Protein AF-A0A2P2BUT3-F1 (afdb_monomer_lite)

Radius of gyration: 27.41 Å; chains: 1; bounding box: 87×48×72 Å

pLDDT: mean 80.02, std 18.08, range [27.38, 95.31]

Sequence (263 aa):
MNSKENNSSKNLEDSIEKLSKNLYLESPDLWIEFSGKVNDNIFDEMVLFFAIKYNYKSIVEHAISNNLIDLNAPSRNNDYPNIKEHLIFIAKQNKSLDILNYLEASSSCNNIDKDTIVKKIDDSTSNSNANKGNKYFPRYLCDHCNHNIFESGYRVSESIEYKYSLENDKPIEVSRKLSNLVVCCNCNKDLKDISIESLNELCSIQNCTNCGSNLTVVGITDKSKMSFDNNLGKFSNISKSYHCSKCDSKISEKQREFFNIVR

Secondary structure (DSSP, 8-state):
--HHHHHHHHHHHHHHHHHHHHHHHH-HHHHHHHHHHHHTT---HHHHHHHHHTT-HHHHHHHHHTT-S-TTSPPSSTTSSSHHHHHHHHHHHHT-HHHHHHHHHTT--S---S--------------------------B-TTT--BHHHH-EEEEEEEEEEEETTTTEEEEEEEEEEEEEEETTT--EETT--HHHHHHHHHTTB-TTT--BHHHH-EEEEEEEEEETTTTEEEEEEEEEEETTT-PBPPHHHHHHTT---

Structure (mmCIF, N/CA/C/O backbone):
data_AF-A0A2P2BUT3-F1
#
_entry.id   AF-A0A2P2BUT3-F1
#
loop_
_atom_site.group_PDB
_atom_site.id
_atom_site.type_symbol
_atom_site.label_atom_id
_atom_site.label_alt_id
_atom_site.label_comp_id
_atom_site.label_asym_id
_atom_site.label_entity_id
_atom_site.label_seq_id
_atom_site.pdbx_PDB_ins_code
_atom_site.Cartn_x
_atom_site.Cartn_y
_atom_site.Cartn_z
_atom_site.occupancy
_atom_site.B_iso_or_equiv
_atom_site.auth_seq_id
_atom_site.auth_comp_id
_atom_site.auth_asym_id
_atom_site.auth_atom_id
_atom_site.pdbx_PDB_model_num
ATOM 1 N N . MET A 1 1 ? -37.454 -15.147 14.090 1.00 38.66 1 MET A N 1
ATOM 2 C CA . MET A 1 1 ? -36.943 -13.984 13.328 1.00 38.66 1 MET A CA 1
ATOM 3 C C . MET A 1 1 ? -37.008 -12.804 14.288 1.00 38.66 1 MET A C 1
ATOM 5 O O . MET A 1 1 ? -38.094 -12.651 14.814 1.00 38.66 1 MET A O 1
ATOM 9 N N . ASN A 1 2 ? -35.881 -12.175 14.679 1.00 40.81 2 ASN A N 1
ATOM 10 C CA . ASN A 1 2 ? -35.789 -10.871 15.406 1.00 40.81 2 ASN A CA 1
ATOM 11 C C . ASN A 1 2 ? -34.431 -10.603 16.109 1.00 40.81 2 ASN A C 1
ATOM 13 O O . ASN A 1 2 ? -34.235 -9.528 16.661 1.00 40.81 2 ASN A O 1
ATOM 17 N N . SER A 1 3 ? -33.458 -11.526 16.114 1.00 38.72 3 SER A N 1
ATOM 18 C CA . SER A 1 3 ? -32.164 -11.293 16.796 1.00 38.72 3 SER A CA 1
ATOM 19 C C . SER A 1 3 ? -31.061 -10.689 15.910 1.00 38.72 3 SER A C 1
ATOM 21 O O . SER A 1 3 ? -30.201 -9.977 16.421 1.00 38.72 3 SER A O 1
ATOM 23 N N . LYS A 1 4 ? -31.072 -10.933 14.588 1.00 38.72 4 LYS A N 1
ATOM 24 C CA . LYS A 1 4 ? -30.071 -10.379 13.648 1.00 38.72 4 LYS A CA 1
ATOM 25 C C . LYS A 1 4 ? -30.345 -8.921 13.255 1.00 38.72 4 LYS A C 1
ATOM 27 O O . LYS A 1 4 ? -29.402 -8.139 13.206 1.00 38.72 4 LYS A O 1
ATOM 32 N N . GLU A 1 5 ? -31.606 -8.550 13.036 1.00 42.94 5 GLU A N 1
ATOM 33 C CA . GLU A 1 5 ? -31.993 -7.170 12.690 1.00 42.94 5 GLU A CA 1
ATOM 34 C C . GLU A 1 5 ? -31.731 -6.200 13.851 1.00 42.94 5 GLU A C 1
ATOM 36 O O . GLU A 1 5 ? -31.114 -5.156 13.647 1.00 42.94 5 GLU A O 1
ATOM 41 N N . ASN A 1 6 ? -32.051 -6.602 15.088 1.00 45.12 6 ASN A N 1
ATOM 42 C CA . ASN A 1 6 ? -31.782 -5.796 16.284 1.00 45.12 6 ASN A CA 1
ATOM 43 C C . ASN A 1 6 ? -30.285 -5.521 16.514 1.00 45.12 6 ASN A C 1
ATOM 45 O O . ASN A 1 6 ? -29.924 -4.434 16.959 1.00 45.12 6 ASN A O 1
ATOM 49 N N . ASN A 1 7 ? -29.397 -6.468 16.189 1.00 54.62 7 ASN A N 1
ATOM 50 C CA . ASN A 1 7 ? -27.949 -6.262 16.313 1.00 54.62 7 ASN A CA 1
ATOM 51 C C . ASN A 1 7 ? -27.377 -5.368 15.202 1.00 54.62 7 ASN A C 1
ATOM 53 O O . ASN A 1 7 ? -26.450 -4.602 15.457 1.00 54.62 7 ASN A O 1
ATOM 57 N N . SER A 1 8 ? -27.920 -5.448 13.983 1.00 57.12 8 SER A N 1
ATOM 58 C CA . SER A 1 8 ? -27.481 -4.613 12.857 1.00 57.12 8 SER A CA 1
ATOM 59 C C . SER A 1 8 ? -27.901 -3.153 13.031 1.00 57.12 8 SER A C 1
ATOM 61 O O . SER A 1 8 ? -27.094 -2.259 12.794 1.00 57.12 8 SER A O 1
ATOM 63 N N . SER A 1 9 ? -29.136 -2.913 13.488 1.00 62.44 9 SER A N 1
ATOM 64 C CA . SER A 1 9 ? -29.650 -1.563 13.761 1.00 62.44 9 SER A CA 1
ATOM 65 C C . SER A 1 9 ? -28.860 -0.878 14.876 1.00 62.44 9 SER A C 1
ATOM 67 O O . SER A 1 9 ? -28.467 0.275 14.740 1.00 62.44 9 SER A O 1
ATOM 69 N N . LYS A 1 10 ? -28.545 -1.617 15.947 1.00 71.19 10 LYS A N 1
ATOM 70 C CA . LYS A 1 10 ? -27.767 -1.094 17.076 1.00 71.19 10 LYS A CA 1
ATOM 71 C C . LYS A 1 10 ? -26.327 -0.736 16.689 1.00 71.19 10 LYS A C 1
ATOM 73 O O . LYS A 1 10 ? -25.807 0.286 17.112 1.00 71.19 10 LYS A O 1
ATOM 78 N N . ASN A 1 11 ? -25.693 -1.547 15.839 1.00 81.06 11 ASN A N 1
ATOM 79 C CA . ASN A 1 11 ? -24.341 -1.277 15.338 1.00 81.06 11 ASN A CA 1
ATOM 80 C C . ASN A 1 11 ? -24.294 -0.022 14.441 1.00 81.06 11 ASN A C 1
ATOM 82 O O . ASN A 1 11 ? -23.347 0.766 14.515 1.00 81.06 11 ASN A O 1
ATOM 86 N N . LEU A 1 12 ? -25.329 0.190 13.624 1.00 85.62 12 LEU A N 1
ATOM 87 C CA . LEU A 1 12 ? -25.462 1.391 12.801 1.00 85.62 12 LEU A CA 1
ATOM 88 C C . LEU A 1 12 ? -25.599 2.653 13.662 1.00 85.62 12 LEU A C 1
ATOM 90 O O . LEU A 1 12 ? -24.858 3.611 13.455 1.00 85.62 12 LEU A O 1
ATOM 94 N N . GLU A 1 13 ? -26.499 2.632 14.642 1.00 88.75 13 GLU A N 1
ATOM 95 C CA . GLU A 1 13 ? -26.773 3.768 15.528 1.00 88.75 13 GLU A CA 1
ATOM 96 C C . GLU A 1 13 ? -25.534 4.149 16.361 1.00 88.75 13 GLU A C 1
ATOM 98 O O . GLU A 1 13 ? -25.134 5.314 16.382 1.00 88.75 13 GLU A O 1
ATOM 103 N N . ASP A 1 14 ? -24.818 3.154 16.903 1.00 91.25 14 ASP A N 1
ATOM 104 C CA . ASP A 1 14 ? -23.532 3.350 17.591 1.00 91.25 14 ASP A CA 1
ATOM 105 C C . ASP A 1 14 ? -22.462 3.978 16.673 1.00 91.25 14 ASP A C 1
ATOM 107 O O . ASP A 1 14 ? -21.605 4.752 17.114 1.00 91.25 14 ASP A O 1
ATOM 111 N N . SER A 1 15 ? -22.464 3.614 15.388 1.00 90.00 15 SER A N 1
ATOM 112 C CA . SER A 1 15 ? -21.507 4.131 14.402 1.00 90.00 15 SER A CA 1
ATOM 113 C C . SER A 1 15 ? -21.822 5.578 14.026 1.00 90.00 15 SER A C 1
ATOM 115 O O . SER A 1 15 ? -20.908 6.399 13.939 1.00 90.00 15 SER A O 1
ATOM 117 N N . ILE A 1 16 ? -23.108 5.903 13.872 1.00 91.94 16 ILE A N 1
ATOM 118 C CA . ILE A 1 16 ? -23.599 7.265 13.637 1.00 91.94 16 ILE A CA 1
ATOM 119 C C . ILE A 1 16 ? -23.256 8.167 14.824 1.00 91.94 16 ILE A C 1
ATOM 121 O O . ILE A 1 16 ? -22.737 9.264 14.622 1.00 91.94 16 ILE A O 1
ATOM 125 N N . GLU A 1 17 ? -23.476 7.709 16.059 1.00 92.50 17 GLU A N 1
ATOM 126 C CA . GLU A 1 17 ? -23.180 8.500 17.257 1.00 92.50 17 GLU A CA 1
ATOM 127 C C . GLU A 1 17 ? -21.678 8.814 17.370 1.00 92.50 17 GLU A C 1
ATOM 129 O O . GLU A 1 17 ? -21.284 9.948 17.656 1.00 92.50 17 GLU A O 1
ATOM 134 N N . LYS A 1 18 ? -20.814 7.825 17.106 1.00 93.75 18 LYS A N 1
ATOM 135 C CA . LYS A 1 18 ? -19.355 8.020 17.122 1.00 93.75 18 LYS A CA 1
ATOM 136 C C . LYS A 1 18 ? -18.889 8.966 16.016 1.00 93.75 18 LYS A C 1
ATOM 138 O O . LYS A 1 18 ? -18.068 9.841 16.285 1.00 93.75 18 LYS A O 1
ATOM 143 N N . LEU A 1 19 ? -19.432 8.830 14.805 1.00 92.75 19 LEU A N 1
ATOM 144 C CA . LEU A 1 19 ? -19.131 9.743 13.704 1.00 92.75 19 LEU A CA 1
ATOM 145 C C . LEU A 1 19 ? -19.589 11.174 14.020 1.00 92.75 19 LEU A C 1
ATOM 147 O O . LEU A 1 19 ? -18.820 12.114 13.840 1.00 92.75 19 LEU A O 1
ATOM 151 N N . SER A 1 20 ? -20.795 11.327 14.570 1.00 91.19 20 SER A N 1
ATOM 152 C CA . SER A 1 20 ? -21.354 12.608 15.013 1.00 91.19 20 SER A CA 1
ATOM 153 C C . SER A 1 20 ? -20.435 13.305 16.024 1.00 91.19 20 SER A C 1
ATOM 155 O O . SER A 1 20 ? -20.102 14.477 15.852 1.00 91.19 20 SER A O 1
ATOM 157 N N . LYS A 1 21 ? -19.919 12.569 17.020 1.00 91.88 21 LYS A N 1
ATOM 158 C CA . LYS A 1 21 ? -18.943 13.099 17.990 1.00 91.88 21 LYS A CA 1
ATOM 159 C C . LYS A 1 21 ? -17.636 13.543 17.329 1.00 91.88 21 LYS A C 1
ATOM 161 O O . LYS A 1 21 ? -17.137 14.615 17.661 1.00 91.88 21 LYS A O 1
A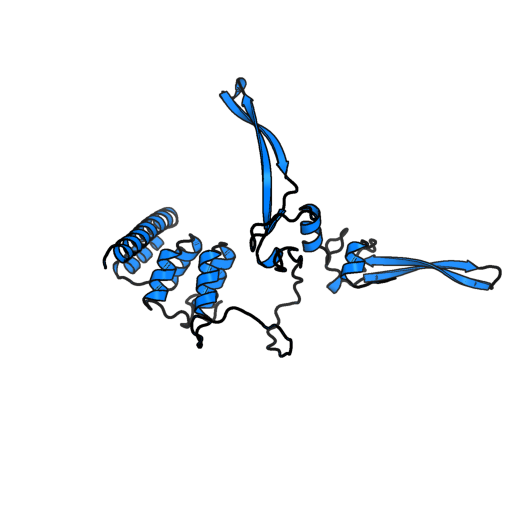TOM 166 N N . ASN A 1 22 ? -17.094 12.761 16.393 1.00 91.62 22 ASN A N 1
ATOM 167 C CA . ASN A 1 22 ? -15.872 13.138 15.674 1.00 91.62 22 ASN A CA 1
ATOM 168 C C . ASN A 1 22 ? -16.069 14.424 14.860 1.00 91.62 22 ASN A C 1
ATOM 170 O O . ASN A 1 22 ? -15.210 15.301 14.890 1.00 91.62 22 ASN A O 1
ATOM 174 N N . LEU A 1 23 ? -17.209 14.551 14.176 1.00 90.44 23 LEU A N 1
ATOM 175 C CA . LEU A 1 23 ? -17.531 15.729 13.373 1.00 90.44 23 LEU A CA 1
ATOM 176 C C . LEU A 1 23 ? -17.753 16.968 14.232 1.00 90.44 23 LEU A C 1
ATOM 178 O O . LEU A 1 23 ? -17.260 18.030 13.877 1.00 90.44 23 LEU A O 1
ATOM 182 N N . TYR A 1 24 ? -18.417 16.835 15.382 1.00 90.62 24 TYR A N 1
ATOM 183 C CA . TYR A 1 24 ? -18.591 17.949 16.315 1.00 90.62 24 TYR A CA 1
ATOM 184 C C . TYR A 1 24 ? -17.245 18.521 16.785 1.00 90.62 24 TYR A C 1
ATOM 186 O O . TYR A 1 24 ? -17.093 19.736 16.904 1.00 90.62 24 TYR A O 1
ATOM 194 N N . LEU A 1 25 ? -16.258 17.648 17.023 1.00 90.25 25 LEU A N 1
ATOM 195 C CA . LEU A 1 25 ? -14.907 18.048 17.421 1.00 90.25 25 LEU A CA 1
ATOM 196 C C . LEU A 1 25 ? -14.086 18.636 16.264 1.00 90.25 25 LEU A C 1
ATOM 198 O O . LEU A 1 25 ? -13.237 19.489 16.508 1.00 90.25 25 LEU A O 1
ATOM 202 N N . GLU A 1 26 ? -14.305 18.180 15.028 1.00 88.94 26 GLU A N 1
ATOM 203 C CA . GLU A 1 26 ? -13.599 18.690 13.845 1.00 88.94 26 GLU A CA 1
ATOM 204 C C . GLU A 1 26 ? -14.174 20.034 13.370 1.00 88.94 26 GLU A C 1
ATOM 206 O O . GLU A 1 26 ? -13.427 20.977 13.110 1.00 88.94 26 GLU A O 1
ATOM 211 N N . SER A 1 27 ? -15.498 20.129 13.243 1.00 90.81 27 SER A N 1
ATOM 212 C CA . SER A 1 27 ? -16.201 21.313 12.755 1.00 90.81 27 SER A CA 1
ATOM 213 C C . SER A 1 27 ? -17.679 21.282 13.178 1.00 90.81 27 SER A C 1
ATOM 215 O O . SER A 1 27 ? -18.468 20.512 12.620 1.00 90.81 27 SER A O 1
ATOM 217 N N . PRO A 1 28 ? -18.092 22.156 14.115 1.00 88.25 28 PRO A N 1
ATOM 218 C CA . PRO A 1 28 ? -19.487 22.264 14.541 1.00 88.25 28 PRO A CA 1
ATOM 219 C C . PRO A 1 28 ? -20.465 22.549 13.392 1.00 88.25 28 PRO A C 1
ATOM 221 O O . PRO A 1 28 ? -21.574 22.022 13.397 1.00 88.25 28 PRO A O 1
ATOM 224 N N . ASP A 1 29 ? -20.052 23.322 12.385 1.00 88.00 29 ASP A N 1
ATOM 225 C CA . ASP A 1 29 ? -20.894 23.644 11.225 1.00 88.00 29 ASP A CA 1
ATOM 226 C C . ASP A 1 29 ? -21.165 22.403 10.358 1.00 88.00 29 ASP A C 1
ATOM 228 O O . ASP A 1 29 ? -22.311 22.130 9.994 1.00 88.00 29 ASP A O 1
ATOM 232 N N . LEU A 1 30 ? -20.128 21.596 10.087 1.00 87.75 30 LEU A N 1
ATOM 233 C CA . LEU A 1 30 ? -20.276 20.324 9.368 1.00 87.75 30 LEU A CA 1
ATOM 234 C C . LEU A 1 30 ? -21.111 19.319 10.163 1.00 87.75 30 LEU A C 1
ATOM 236 O O . LEU A 1 30 ? -21.879 18.552 9.582 1.00 87.75 30 LEU A O 1
ATOM 240 N N . TRP A 1 31 ? -20.978 19.329 11.489 1.00 93.12 31 TRP A N 1
ATOM 241 C CA . TRP A 1 31 ? -21.784 18.494 12.368 1.00 93.12 31 TRP A CA 1
ATOM 242 C C . TRP A 1 31 ? -23.276 18.831 12.294 1.00 93.12 31 TRP A C 1
ATOM 244 O O . TRP A 1 31 ? -24.085 17.907 12.243 1.00 93.12 31 TRP A O 1
ATOM 254 N N . ILE A 1 32 ? -23.655 20.115 12.238 1.00 89.94 32 ILE A N 1
ATOM 255 C CA . ILE A 1 32 ? -25.063 20.523 12.093 1.00 89.94 32 ILE A CA 1
ATOM 256 C C . ILE A 1 32 ? -25.646 19.965 10.789 1.00 89.94 32 ILE A C 1
ATOM 258 O O . ILE A 1 32 ? -26.718 19.357 10.810 1.00 89.94 32 ILE A O 1
ATOM 262 N N . GLU A 1 33 ? -24.932 20.122 9.669 1.00 90.94 33 GLU A N 1
ATOM 263 C CA . GLU A 1 33 ? -25.383 19.611 8.368 1.00 90.94 33 GLU A CA 1
ATOM 264 C C . GLU A 1 33 ? -25.480 18.076 8.365 1.00 90.94 33 GLU A C 1
ATOM 266 O O . GLU A 1 33 ? -26.486 17.518 7.924 1.00 90.94 33 GLU A O 1
ATOM 271 N N . PHE A 1 34 ? -24.464 17.387 8.891 1.00 92.25 34 PHE A N 1
ATOM 272 C CA . PHE A 1 34 ? -24.457 15.928 9.012 1.00 92.25 34 PHE A CA 1
ATOM 273 C C . PHE A 1 34 ? -25.616 15.422 9.881 1.00 92.25 34 PHE A C 1
ATOM 275 O O . PHE A 1 34 ? -26.340 14.514 9.480 1.00 92.25 34 PHE A O 1
ATOM 282 N N . SER A 1 35 ? -25.808 16.024 11.057 1.00 90.56 35 SER A N 1
ATOM 283 C CA . SER A 1 35 ? -26.850 15.645 12.013 1.00 90.56 35 SER A CA 1
ATOM 284 C C . SER A 1 35 ? -28.245 15.816 11.411 1.00 90.56 35 SER A C 1
ATOM 286 O O . SER A 1 35 ? -29.070 14.911 11.516 1.00 90.56 35 SER A O 1
ATOM 288 N N . GLY A 1 36 ? -28.489 16.927 10.704 1.00 89.75 36 GLY A N 1
ATOM 289 C CA . GLY A 1 36 ? -29.738 17.144 9.971 1.00 89.75 36 GLY A CA 1
ATOM 290 C C . GLY A 1 36 ? -30.005 16.042 8.945 1.00 89.75 36 GLY A C 1
ATOM 291 O O . GLY A 1 36 ? -31.047 15.395 8.995 1.00 89.75 36 GLY A O 1
ATOM 292 N N . LYS A 1 37 ? -29.025 15.748 8.080 1.00 91.56 37 LYS A N 1
ATOM 293 C CA . LYS A 1 37 ? -29.166 14.711 7.045 1.00 91.56 37 LYS A CA 1
ATOM 294 C C . LYS A 1 37 ? -29.430 13.327 7.617 1.00 91.56 37 LYS A C 1
ATOM 296 O O . LYS A 1 37 ? -30.312 12.634 7.126 1.00 91.56 37 LYS A O 1
ATOM 301 N N . VAL A 1 38 ? -28.692 12.922 8.648 1.00 90.19 38 VAL A N 1
ATOM 302 C CA . VAL A 1 38 ? -28.871 11.592 9.243 1.00 90.19 38 VAL A CA 1
ATOM 303 C C . VAL A 1 38 ? -30.232 11.467 9.933 1.00 90.19 38 VAL A C 1
ATOM 305 O O . VAL A 1 38 ? -30.879 10.433 9.782 1.00 90.19 38 VAL A O 1
ATOM 308 N N . ASN A 1 39 ? -30.706 12.516 10.617 1.00 88.94 39 ASN A N 1
ATOM 309 C CA . ASN A 1 39 ? -32.052 12.535 11.207 1.00 88.94 39 ASN A CA 1
ATOM 310 C C . ASN A 1 39 ? -33.155 12.449 10.141 1.00 88.94 39 ASN A C 1
ATOM 312 O O . ASN A 1 39 ? -34.165 11.783 10.360 1.00 88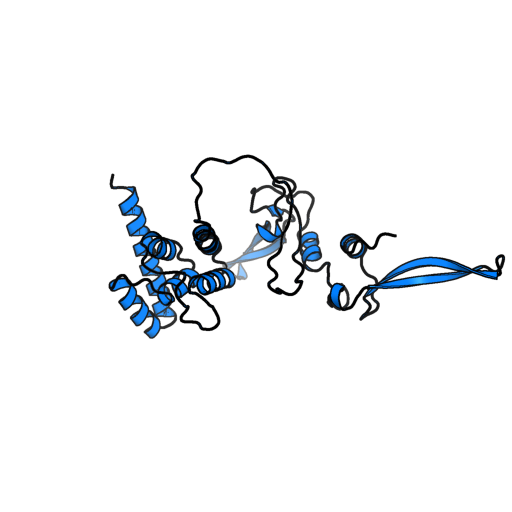.94 39 ASN A O 1
ATOM 316 N N . ASP A 1 40 ? -32.932 13.058 8.975 1.00 89.12 40 ASP A N 1
ATOM 317 C CA . ASP A 1 40 ? -33.830 12.990 7.818 1.00 89.12 40 ASP A CA 1
ATOM 318 C C . ASP A 1 40 ? -33.641 11.705 6.980 1.00 89.12 40 ASP A C 1
ATOM 320 O O . ASP A 1 40 ? -34.264 11.544 5.928 1.00 89.12 40 ASP A O 1
ATOM 324 N N . ASN A 1 41 ? -32.796 10.770 7.436 1.00 86.75 41 ASN A N 1
ATOM 325 C CA . ASN A 1 41 ? -32.445 9.523 6.748 1.00 86.75 41 ASN A CA 1
ATOM 326 C C . ASN A 1 41 ? -31.840 9.732 5.338 1.00 86.75 41 ASN A C 1
ATOM 328 O O . ASN A 1 41 ? -32.027 8.924 4.427 1.00 86.75 41 ASN A O 1
ATOM 332 N N . ILE A 1 42 ? -31.099 10.826 5.156 1.00 90.56 42 ILE A N 1
ATOM 333 C CA . ILE A 1 42 ? -30.411 11.206 3.919 1.00 90.56 42 ILE A CA 1
ATOM 334 C C . ILE A 1 42 ? -28.940 10.785 4.015 1.00 90.56 42 ILE A C 1
ATOM 336 O O . ILE A 1 42 ? -28.162 11.363 4.771 1.00 90.56 42 ILE A O 1
ATOM 340 N N . PHE A 1 43 ? -28.535 9.813 3.196 1.00 91.69 43 PHE A N 1
ATOM 341 C CA . PHE A 1 43 ? -27.149 9.337 3.109 1.00 91.69 43 PHE A CA 1
ATOM 342 C C . PHE A 1 43 ? -26.518 9.756 1.782 1.00 91.69 43 PHE A C 1
ATOM 344 O O . PHE A 1 43 ? -26.251 8.928 0.916 1.00 91.69 43 PHE A O 1
ATOM 351 N N . ASP A 1 44 ? -26.306 11.060 1.616 1.00 89.69 44 ASP A N 1
ATOM 352 C CA . ASP A 1 44 ? -25.684 11.617 0.416 1.00 89.69 44 ASP A CA 1
ATOM 353 C C . ASP A 1 44 ? -24.153 11.428 0.396 1.00 89.69 44 ASP A C 1
ATOM 355 O O . ASP A 1 44 ? -23.537 10.865 1.307 1.00 89.69 44 ASP A O 1
ATOM 359 N N . GLU A 1 45 ? -23.512 11.909 -0.670 1.00 90.62 45 GLU A N 1
ATOM 360 C CA . GLU A 1 45 ? -22.061 11.805 -0.846 1.00 90.62 45 GLU A CA 1
ATOM 361 C C . GLU A 1 45 ? -21.262 12.403 0.323 1.00 90.62 45 GLU A C 1
ATOM 363 O O . GLU A 1 45 ? -20.209 11.874 0.669 1.00 90.62 45 GLU A O 1
ATOM 368 N N . MET A 1 46 ? -21.759 13.467 0.963 1.00 92.25 46 MET A N 1
ATOM 369 C CA . MET A 1 46 ? -21.083 14.103 2.097 1.00 92.25 46 MET A CA 1
ATOM 370 C C . MET A 1 46 ? -21.126 13.198 3.333 1.00 92.25 46 MET A C 1
ATOM 372 O O . MET A 1 46 ? -20.099 12.991 3.982 1.00 92.25 46 MET A O 1
ATOM 376 N N . VAL A 1 47 ? -22.278 12.589 3.625 1.00 92.56 47 VAL A N 1
ATOM 377 C CA . VAL A 1 47 ? -22.413 11.635 4.739 1.00 92.56 47 VAL A CA 1
ATOM 378 C C . VAL A 1 47 ? -21.471 10.444 4.544 1.00 92.56 47 VAL A C 1
ATOM 380 O O . VAL A 1 47 ? -20.750 10.049 5.467 1.00 92.56 47 VAL A O 1
ATOM 383 N N . LEU A 1 48 ? -21.413 9.906 3.324 1.00 94.62 48 LEU A N 1
ATOM 384 C CA . LEU A 1 48 ? -20.531 8.787 2.991 1.00 94.62 48 LEU A CA 1
ATOM 385 C C . LEU A 1 48 ? -19.054 9.176 2.983 1.00 94.62 48 LEU A C 1
ATOM 387 O O . LEU A 1 48 ? -18.231 8.393 3.450 1.00 94.62 48 LEU A O 1
ATOM 391 N N . PHE A 1 49 ? -18.709 10.383 2.531 1.00 93.88 49 PHE A N 1
ATOM 392 C CA . PHE A 1 49 ? -17.347 10.912 2.592 1.00 93.88 49 PHE A CA 1
ATOM 393 C C . PHE A 1 49 ? -16.784 10.797 4.013 1.00 93.88 49 PHE A C 1
ATOM 395 O O . PHE A 1 49 ? -15.716 10.216 4.224 1.00 93.88 49 PHE A O 1
ATOM 402 N N . PHE A 1 50 ? -17.527 11.297 5.004 1.00 92.94 50 PHE A N 1
ATOM 403 C CA . PHE A 1 50 ? -17.079 11.282 6.394 1.00 92.94 50 PHE A CA 1
ATOM 404 C C . PHE A 1 50 ? -17.117 9.882 7.007 1.00 92.94 50 PHE A C 1
ATOM 406 O O . PHE A 1 50 ? -16.192 9.512 7.734 1.00 92.94 50 PHE A O 1
ATOM 413 N N . ALA A 1 51 ? -18.116 9.065 6.665 1.00 93.00 51 ALA A N 1
ATOM 414 C CA . ALA A 1 51 ? -18.146 7.669 7.087 1.00 93.00 51 ALA A CA 1
ATOM 415 C C . ALA A 1 51 ? -16.898 6.904 6.615 1.00 93.00 51 ALA A C 1
ATOM 417 O O . ALA A 1 51 ? -16.295 6.171 7.396 1.00 93.00 51 ALA A O 1
ATOM 418 N N . ILE A 1 52 ? -16.452 7.120 5.374 1.00 93.44 52 ILE A N 1
ATOM 419 C CA . ILE A 1 52 ? -15.246 6.482 4.831 1.00 93.44 52 ILE A CA 1
ATOM 420 C C . ILE A 1 52 ? -13.978 7.049 5.465 1.00 93.44 52 ILE A C 1
ATOM 422 O O . ILE A 1 52 ? -13.099 6.270 5.847 1.00 93.44 52 ILE A O 1
ATOM 426 N N . LYS A 1 53 ? -13.888 8.380 5.601 1.00 91.62 53 LYS A N 1
ATOM 427 C CA . LYS A 1 53 ? -12.753 9.077 6.230 1.00 91.62 53 LYS A CA 1
ATOM 428 C C . LYS A 1 53 ? -12.459 8.536 7.631 1.00 91.62 53 LYS A C 1
ATOM 430 O O . LYS A 1 53 ? -11.299 8.337 7.973 1.00 91.62 53 LYS A O 1
ATOM 435 N N . TYR A 1 54 ? -13.501 8.249 8.413 1.00 90.75 54 TYR A N 1
ATOM 436 C CA . TYR A 1 54 ? -13.385 7.720 9.778 1.00 90.75 54 TYR A CA 1
ATOM 437 C C . TYR A 1 54 ? -13.593 6.199 9.895 1.00 90.75 54 TYR A C 1
ATOM 439 O O . TYR A 1 54 ? -13.666 5.672 11.003 1.00 90.75 54 TYR A O 1
ATOM 447 N N . ASN A 1 55 ? -13.643 5.485 8.767 1.00 90.38 55 ASN A N 1
ATOM 448 C CA . ASN A 1 55 ? -13.740 4.025 8.691 1.00 90.38 55 ASN A CA 1
ATOM 449 C C . ASN A 1 55 ? -14.992 3.404 9.364 1.00 90.38 55 ASN A C 1
ATOM 451 O O . ASN A 1 55 ? -14.925 2.353 10.002 1.00 90.38 55 ASN A O 1
ATOM 455 N N . TYR A 1 56 ? -16.161 4.023 9.190 1.00 93.38 56 TYR A N 1
ATOM 456 C CA . TYR A 1 56 ? -17.456 3.500 9.641 1.00 93.38 56 TYR A CA 1
ATOM 457 C C . TYR A 1 56 ? -18.171 2.717 8.533 1.00 93.38 56 TYR A C 1
ATOM 459 O O . TYR A 1 56 ? -19.071 3.219 7.858 1.00 93.38 56 TYR A O 1
ATOM 467 N N . LYS A 1 57 ? -17.779 1.451 8.359 1.00 90.38 57 LYS A N 1
ATOM 468 C CA . LYS A 1 57 ? -18.318 0.555 7.319 1.00 90.38 57 LYS A CA 1
ATOM 469 C C . LYS A 1 57 ? -19.833 0.352 7.398 1.00 90.38 57 LYS A C 1
ATOM 471 O O . LYS A 1 57 ? -20.489 0.361 6.365 1.00 90.38 57 LYS A O 1
ATOM 476 N N . SER A 1 58 ? -20.383 0.204 8.600 1.00 89.44 58 SER A N 1
ATOM 477 C CA . SER A 1 58 ? -21.817 -0.022 8.847 1.00 89.44 58 SER A CA 1
ATOM 478 C C . SER A 1 58 ? -22.711 1.053 8.215 1.00 89.44 58 SER A C 1
ATOM 480 O O . SER A 1 58 ? -23.760 0.733 7.662 1.00 89.44 58 SER A O 1
ATOM 482 N N . ILE A 1 59 ? -22.271 2.316 8.234 1.00 89.31 59 ILE A N 1
ATOM 483 C CA . ILE A 1 59 ? -22.971 3.450 7.614 1.00 89.31 59 ILE A CA 1
ATOM 484 C C . ILE A 1 59 ? -22.976 3.312 6.085 1.00 89.31 59 ILE A C 1
ATOM 486 O O . ILE A 1 59 ? -24.010 3.478 5.441 1.00 89.31 59 ILE A O 1
ATOM 490 N N . VAL A 1 60 ? -21.825 2.958 5.507 1.00 91.69 60 VAL A N 1
ATOM 491 C CA . VAL A 1 60 ? -21.665 2.764 4.058 1.00 91.69 60 VAL A CA 1
ATOM 492 C C . VAL A 1 60 ? -22.471 1.557 3.568 1.00 91.69 60 VAL A C 1
ATOM 494 O O . VAL A 1 60 ? -23.159 1.636 2.550 1.00 91.69 60 VAL A O 1
ATOM 497 N N . GLU A 1 61 ? -22.433 0.450 4.311 1.00 88.94 61 GLU A N 1
ATOM 498 C CA . GLU A 1 61 ? -23.237 -0.743 4.038 1.00 88.94 61 GLU A CA 1
ATOM 499 C C . GLU A 1 61 ? -24.731 -0.431 4.081 1.00 88.94 61 GLU A C 1
ATOM 501 O O . GLU A 1 61 ? -25.456 -0.851 3.179 1.00 88.94 61 GLU A O 1
ATOM 506 N N . HIS A 1 62 ? -25.183 0.331 5.080 1.00 87.12 62 HIS A N 1
ATOM 507 C CA . HIS A 1 62 ? -26.581 0.720 5.221 1.00 87.12 62 HIS A CA 1
ATOM 508 C C . HIS A 1 62 ? -27.066 1.568 4.041 1.00 87.12 62 HIS A C 1
ATOM 510 O O . HIS A 1 62 ? -28.090 1.235 3.444 1.00 87.12 62 HIS A O 1
ATOM 516 N N . ALA A 1 63 ? -26.320 2.610 3.666 1.00 87.75 63 ALA A N 1
ATOM 517 C CA . ALA A 1 63 ? -26.696 3.498 2.568 1.00 87.75 63 ALA A CA 1
ATOM 518 C C . ALA A 1 63 ? -26.818 2.752 1.230 1.00 87.75 63 ALA A C 1
ATOM 520 O O . ALA A 1 63 ? -27.793 2.930 0.501 1.00 87.75 63 ALA A O 1
ATOM 521 N N . ILE A 1 64 ? -25.854 1.875 0.931 1.00 87.75 64 ILE A N 1
ATOM 522 C CA . ILE A 1 64 ? -25.818 1.126 -0.330 1.00 87.75 64 ILE A CA 1
ATOM 523 C C . ILE A 1 64 ? -26.869 0.011 -0.340 1.00 87.75 64 ILE A C 1
ATOM 525 O O . ILE A 1 64 ? -27.601 -0.128 -1.314 1.00 87.75 64 ILE A O 1
ATOM 529 N N . SER A 1 65 ? -26.993 -0.763 0.744 1.00 84.75 65 SER A N 1
ATOM 530 C CA . SER A 1 65 ? -27.923 -1.905 0.795 1.00 84.75 65 SER A CA 1
ATOM 531 C C . SER A 1 65 ? -29.390 -1.478 0.746 1.00 84.75 65 SER A C 1
ATOM 533 O O . SER A 1 65 ? -30.233 -2.241 0.283 1.00 84.75 65 SER A O 1
ATOM 535 N N . ASN A 1 66 ? -29.696 -0.267 1.219 1.00 82.31 66 ASN A N 1
ATOM 536 C CA . ASN A 1 66 ? -31.046 0.297 1.206 1.00 82.31 66 ASN A CA 1
ATOM 537 C C . ASN A 1 66 ? -31.285 1.254 0.026 1.00 82.31 66 ASN A C 1
ATOM 539 O O . ASN A 1 66 ? -32.325 1.904 -0.013 1.00 82.31 66 ASN A O 1
ATOM 543 N N . ASN A 1 67 ? -30.357 1.335 -0.939 1.00 84.31 67 ASN A N 1
ATOM 544 C CA . ASN A 1 67 ? -30.446 2.215 -2.112 1.00 84.31 67 ASN A CA 1
ATOM 545 C C . ASN A 1 67 ? -30.719 3.691 -1.756 1.00 84.31 67 ASN A C 1
ATOM 547 O O . ASN A 1 67 ? -31.463 4.380 -2.451 1.00 84.31 67 ASN A O 1
ATOM 551 N N . LEU A 1 68 ? -30.126 4.182 -0.664 1.00 85.44 68 LEU A N 1
ATOM 552 C CA . LEU A 1 68 ? -30.290 5.566 -0.197 1.00 85.44 68 LEU A CA 1
ATOM 553 C C . LEU A 1 68 ? -29.419 6.559 -0.983 1.00 85.44 68 LEU A C 1
ATOM 555 O O . LEU A 1 68 ? -29.539 7.768 -0.801 1.00 85.44 68 LEU A O 1
ATOM 559 N N . ILE A 1 69 ? -28.550 6.049 -1.859 1.00 89.06 69 ILE A N 1
ATOM 560 C CA . ILE A 1 69 ? -27.702 6.831 -2.750 1.00 89.06 69 ILE A CA 1
ATOM 561 C C . ILE A 1 69 ? -27.522 6.122 -4.094 1.00 89.06 69 ILE A C 1
ATOM 563 O O . ILE A 1 69 ? -27.348 4.903 -4.144 1.00 89.06 69 ILE A O 1
ATOM 567 N N . ASP A 1 70 ? -27.499 6.894 -5.179 1.00 85.56 70 ASP A N 1
ATOM 568 C CA . ASP A 1 70 ? -27.031 6.419 -6.480 1.00 85.56 70 ASP A CA 1
ATOM 569 C C . ASP A 1 70 ? -25.529 6.691 -6.620 1.00 85.56 70 ASP A C 1
ATOM 571 O O . ASP A 1 70 ? -25.095 7.826 -6.797 1.00 85.56 70 ASP A O 1
ATOM 575 N N . LEU A 1 71 ? -24.718 5.636 -6.552 1.00 86.94 71 LEU A N 1
ATOM 576 C CA . LEU A 1 71 ? -23.263 5.741 -6.670 1.00 86.94 71 LEU A CA 1
ATOM 577 C C . LEU A 1 71 ? -22.793 6.166 -8.073 1.00 86.94 71 LEU A C 1
ATOM 579 O O . LEU A 1 71 ? -21.662 6.633 -8.212 1.00 86.94 71 LEU A O 1
ATOM 583 N N . ASN A 1 72 ? -23.632 6.004 -9.100 1.00 86.75 72 ASN A N 1
ATOM 584 C CA . ASN A 1 72 ? -23.319 6.403 -10.473 1.00 86.75 72 ASN A CA 1
ATOM 585 C C . ASN A 1 72 ? -23.705 7.858 -10.766 1.00 86.75 72 ASN A C 1
ATOM 587 O O . ASN A 1 72 ? -23.375 8.368 -11.838 1.00 86.75 72 ASN A O 1
ATOM 591 N N . ALA A 1 73 ? -24.383 8.529 -9.831 1.00 84.50 73 ALA A N 1
ATOM 592 C CA . ALA A 1 73 ? -24.696 9.941 -9.949 1.00 84.50 73 ALA A CA 1
ATOM 593 C C . ALA A 1 73 ? -23.407 10.785 -10.013 1.00 84.50 73 ALA A C 1
ATOM 595 O O . ALA A 1 73 ? -22.366 10.375 -9.478 1.00 84.50 73 ALA A O 1
ATOM 596 N N . PRO A 1 74 ? -23.454 11.965 -10.659 1.00 86.19 74 PRO A N 1
ATOM 597 C CA . PRO A 1 74 ? -22.316 12.872 -10.706 1.00 86.19 74 PRO A CA 1
ATOM 598 C C . PRO A 1 74 ? -21.885 13.271 -9.292 1.00 86.19 74 PRO A C 1
ATOM 600 O O . PRO A 1 74 ? -22.716 13.601 -8.444 1.00 86.19 74 PRO A O 1
ATOM 603 N N . SER A 1 75 ? -20.576 13.241 -9.056 1.00 89.44 75 SER A N 1
ATOM 604 C CA . SER A 1 75 ? -19.984 13.658 -7.785 1.00 89.44 75 SER A CA 1
ATOM 605 C C . SER A 1 75 ? -20.080 15.178 -7.629 1.00 89.44 75 SER A C 1
ATOM 607 O O . SER A 1 75 ? -19.907 15.932 -8.588 1.00 89.44 75 SER A O 1
ATOM 609 N N . ARG A 1 76 ? -20.318 15.650 -6.401 1.00 86.62 76 ARG A N 1
ATOM 610 C CA . ARG A 1 76 ? -20.234 17.076 -6.034 1.00 86.62 76 ARG A CA 1
ATOM 611 C C . ARG A 1 76 ? -18.800 17.595 -6.134 1.00 86.62 76 ARG A C 1
ATOM 613 O O . ARG A 1 76 ? -18.591 18.802 -6.234 1.00 86.62 76 ARG A O 1
ATOM 620 N N . ASN A 1 77 ? -17.818 16.698 -6.089 1.00 80.75 77 ASN A N 1
ATOM 621 C CA . ASN A 1 77 ? -16.432 16.995 -6.402 1.00 80.75 77 ASN A CA 1
ATOM 622 C C . ASN A 1 77 ? -16.180 16.801 -7.908 1.00 80.75 77 ASN A C 1
ATOM 624 O O . ASN A 1 77 ? -16.168 15.672 -8.397 1.00 80.75 77 ASN A O 1
ATOM 628 N N . ASN A 1 78 ? -15.943 17.908 -8.617 1.00 82.88 78 ASN A N 1
ATOM 629 C CA . ASN A 1 78 ? -15.758 17.938 -10.072 1.00 82.88 78 ASN A CA 1
ATOM 630 C C . ASN A 1 78 ? -14.501 17.199 -10.562 1.00 82.88 78 ASN A C 1
ATOM 632 O O . ASN A 1 78 ? -14.387 16.939 -11.759 1.00 82.88 78 ASN A O 1
ATOM 636 N N . ASP A 1 79 ? -13.571 16.854 -9.665 1.00 88.06 79 ASP A N 1
ATOM 637 C CA . ASP A 1 79 ? -12.389 16.054 -10.005 1.00 88.06 79 ASP A CA 1
ATOM 638 C C . ASP A 1 79 ? -12.738 14.575 -10.259 1.00 88.06 79 ASP A C 1
ATOM 640 O O . ASP A 1 79 ? -11.912 13.832 -10.794 1.00 88.06 79 ASP A O 1
ATOM 644 N N . TYR A 1 80 ? -13.953 14.143 -9.892 1.00 85.12 80 TYR A N 1
ATOM 645 C CA . TYR A 1 80 ? -14.424 12.768 -10.045 1.00 85.12 80 TYR A CA 1
ATOM 646 C C . TYR A 1 80 ? -15.709 12.712 -10.881 1.00 85.12 80 TYR A C 1
ATOM 648 O O . TYR A 1 80 ? -16.641 13.479 -10.637 1.00 85.12 80 TYR A O 1
ATOM 656 N N . PRO A 1 81 ? -15.811 11.780 -11.844 1.00 79.06 81 PRO A N 1
ATOM 657 C CA . PRO A 1 81 ? -16.963 11.696 -12.741 1.00 79.06 81 PRO A CA 1
ATOM 658 C C . PRO A 1 81 ? -18.244 11.220 -12.042 1.00 79.06 81 PRO A C 1
ATOM 660 O O . PRO A 1 81 ? -19.340 11.552 -12.487 1.00 79.06 81 PRO A O 1
ATOM 663 N N . ASN A 1 82 ? -18.130 10.447 -10.961 1.00 88.75 82 ASN A N 1
ATOM 664 C CA . ASN A 1 82 ? -19.262 9.929 -10.196 1.00 88.75 82 ASN A CA 1
ATOM 665 C C . ASN A 1 82 ? -18.911 9.784 -8.707 1.00 88.75 82 ASN A C 1
ATOM 667 O O . ASN A 1 82 ? -17.735 9.762 -8.327 1.00 88.75 82 ASN A O 1
ATOM 671 N N . ILE A 1 83 ? -19.947 9.673 -7.873 1.00 86.38 83 ILE A N 1
ATOM 672 C CA . ILE A 1 83 ? -19.828 9.530 -6.415 1.00 86.38 83 ILE A CA 1
ATOM 673 C C . ILE A 1 83 ? -18.960 8.318 -6.062 1.00 86.38 83 ILE A C 1
ATOM 675 O O . ILE A 1 83 ? -18.095 8.394 -5.192 1.00 86.38 83 ILE A O 1
ATOM 679 N N . LYS A 1 84 ? -19.127 7.196 -6.766 1.00 90.06 84 LYS A N 1
ATOM 680 C CA . LYS A 1 84 ? -18.379 5.964 -6.500 1.00 90.06 84 LYS A CA 1
ATOM 681 C C . LYS A 1 84 ? -16.866 6.141 -6.577 1.00 90.06 84 LYS A C 1
ATOM 683 O O . LYS A 1 84 ? -16.154 5.697 -5.678 1.00 90.06 84 LYS A O 1
ATOM 688 N N . GLU A 1 85 ? -16.370 6.759 -7.643 1.00 86.50 85 GLU A N 1
ATOM 689 C CA . GLU A 1 85 ? -14.938 6.984 -7.844 1.00 86.50 85 GLU A CA 1
ATOM 690 C C . GLU A 1 85 ? -14.360 7.900 -6.769 1.00 86.50 85 GLU A C 1
ATOM 692 O O . GLU A 1 85 ? -13.271 7.629 -6.253 1.00 86.50 85 GLU A O 1
ATOM 697 N N . HIS A 1 86 ? -15.124 8.916 -6.365 1.00 92.88 86 HIS A N 1
ATOM 698 C CA . HIS A 1 86 ? -14.750 9.783 -5.259 1.00 92.88 86 HIS A CA 1
ATOM 699 C C . HIS A 1 86 ? -14.671 9.002 -3.935 1.00 92.88 86 HIS A C 1
ATOM 701 O O . HIS A 1 86 ? -13.654 9.063 -3.243 1.00 92.88 86 HIS A O 1
ATOM 707 N N . LEU A 1 87 ? -15.674 8.177 -3.612 1.00 92.56 87 LEU A N 1
ATOM 708 C CA . LEU A 1 87 ? -15.682 7.329 -2.411 1.00 92.56 87 LEU A CA 1
ATOM 709 C C . LEU A 1 87 ? -14.533 6.303 -2.398 1.00 92.56 87 LEU A C 1
ATOM 711 O O . LEU A 1 87 ? -13.878 6.123 -1.369 1.00 92.56 87 LEU A O 1
ATOM 715 N N . ILE A 1 88 ? -14.223 5.681 -3.541 1.00 91.06 88 ILE A N 1
ATOM 716 C CA . ILE A 1 88 ? -13.073 4.774 -3.699 1.00 91.06 88 ILE A CA 1
ATOM 717 C C . ILE A 1 88 ? -11.756 5.517 -3.456 1.00 91.06 88 ILE A C 1
ATOM 719 O O . ILE A 1 88 ? -10.857 4.991 -2.792 1.00 91.06 88 ILE A O 1
ATOM 723 N N . PHE A 1 89 ? -11.624 6.736 -3.979 1.00 91.62 89 PHE A N 1
ATOM 724 C CA . PHE A 1 89 ? -10.447 7.564 -3.748 1.00 91.62 89 PHE A CA 1
ATOM 725 C C . PHE A 1 89 ? -10.269 7.891 -2.261 1.00 91.62 89 PHE A C 1
ATOM 727 O O . PHE A 1 89 ? -9.176 7.703 -1.725 1.00 91.62 89 PHE A O 1
ATOM 734 N N . ILE A 1 90 ? -11.338 8.297 -1.571 1.00 87.31 90 ILE A N 1
ATOM 735 C CA . ILE A 1 90 ? -11.306 8.610 -0.134 1.00 87.31 90 ILE A CA 1
ATOM 736 C C . ILE A 1 90 ? -10.942 7.365 0.679 1.00 87.31 90 ILE A C 1
ATOM 738 O O . ILE A 1 90 ? -10.122 7.454 1.595 1.00 87.31 90 ILE A O 1
ATOM 742 N N . ALA A 1 91 ? -11.485 6.196 0.326 1.00 90.56 91 ALA A N 1
ATOM 743 C CA . ALA A 1 91 ? -11.161 4.935 0.992 1.00 90.56 91 ALA A CA 1
ATOM 744 C C . ALA A 1 91 ? -9.676 4.574 0.826 1.00 90.56 91 ALA A C 1
ATOM 746 O O . ALA A 1 91 ? -9.028 4.159 1.789 1.00 90.56 91 ALA A O 1
ATOM 747 N N . LYS A 1 92 ? -9.110 4.805 -0.367 1.00 88.94 92 LYS A N 1
ATOM 748 C CA . LYS A 1 92 ? -7.675 4.628 -0.644 1.00 88.94 92 LYS A CA 1
ATOM 749 C C . LYS A 1 92 ? -6.817 5.612 0.147 1.00 88.94 92 LYS A C 1
ATOM 751 O O . LYS A 1 92 ? -5.826 5.196 0.742 1.00 88.94 92 LYS A O 1
ATOM 756 N N . GLN A 1 93 ? -7.202 6.888 0.194 1.00 88.56 93 GLN A N 1
ATOM 757 C CA . GLN A 1 93 ? -6.468 7.905 0.949 1.00 88.56 93 GLN A CA 1
ATOM 758 C C . GLN A 1 93 ? -6.448 7.622 2.456 1.00 88.56 93 GLN A C 1
ATOM 760 O O . GLN A 1 93 ? -5.397 7.736 3.083 1.00 88.56 93 GLN A O 1
ATOM 765 N N . ASN A 1 94 ? -7.582 7.204 3.024 1.00 83.31 94 ASN A N 1
ATOM 766 C CA . ASN A 1 94 ? -7.732 6.973 4.466 1.00 83.31 94 ASN A CA 1
ATOM 767 C C . ASN A 1 94 ? -7.407 5.534 4.900 1.00 83.31 94 ASN A C 1
ATOM 769 O O . ASN A 1 94 ? -7.500 5.213 6.081 1.00 83.31 94 ASN A O 1
ATOM 773 N N . LYS A 1 95 ? -6.977 4.670 3.968 1.00 89.38 95 LYS A N 1
ATOM 774 C CA . LYS A 1 95 ? -6.639 3.254 4.212 1.00 89.38 95 LYS A CA 1
ATOM 775 C C . LYS A 1 95 ? -7.804 2.429 4.793 1.00 89.38 95 LYS A C 1
ATOM 777 O O . LYS A 1 95 ? -7.580 1.453 5.508 1.00 89.38 95 LYS A O 1
ATOM 782 N N . SER A 1 96 ? -9.041 2.775 4.440 1.00 84.88 96 SER A N 1
ATOM 783 C CA . SER A 1 96 ? -10.266 2.073 4.853 1.00 84.88 96 SER A CA 1
ATOM 784 C C . SER A 1 96 ? -10.502 0.831 3.975 1.00 84.88 96 SER A C 1
ATOM 786 O O . SER A 1 96 ? -11.415 0.803 3.150 1.00 84.88 96 SER A O 1
ATOM 788 N N . LEU A 1 97 ? -9.638 -0.188 4.108 1.00 84.94 97 LEU A N 1
ATOM 789 C CA . LEU A 1 97 ? -9.586 -1.364 3.218 1.00 84.94 97 LEU A CA 1
ATOM 790 C C . LEU A 1 97 ? -10.901 -2.157 3.164 1.00 84.94 97 LEU A C 1
ATOM 792 O O . LEU A 1 97 ? -11.323 -2.567 2.086 1.00 84.94 97 LEU A O 1
ATOM 796 N N . ASP A 1 98 ? -11.579 -2.334 4.300 1.00 83.62 98 ASP A N 1
ATOM 797 C CA . ASP A 1 98 ? -12.841 -3.085 4.350 1.00 83.62 98 ASP A CA 1
ATOM 798 C C . ASP A 1 98 ? -13.960 -2.389 3.571 1.00 83.62 98 ASP A C 1
ATOM 800 O O . ASP A 1 98 ? -14.803 -3.045 2.957 1.00 83.62 98 ASP A O 1
ATOM 804 N N . ILE A 1 99 ? -13.959 -1.054 3.582 1.00 88.19 99 ILE A N 1
ATOM 805 C CA . ILE A 1 99 ? -14.918 -0.246 2.833 1.00 88.19 99 ILE A CA 1
ATOM 806 C C . ILE A 1 99 ? -14.539 -0.209 1.353 1.00 88.19 99 ILE A C 1
ATOM 808 O O . ILE A 1 99 ? -15.414 -0.319 0.500 1.00 88.19 99 ILE A O 1
ATOM 812 N N . LEU A 1 100 ? -13.245 -0.115 1.038 1.00 88.94 100 LEU A N 1
ATOM 813 C CA . LEU A 1 100 ? -12.759 -0.183 -0.338 1.00 88.94 100 LEU A CA 1
ATOM 814 C C . LEU A 1 100 ? -13.187 -1.494 -1.009 1.00 88.94 100 LEU A C 1
ATOM 816 O O . LEU A 1 100 ? -13.806 -1.462 -2.068 1.00 88.94 100 LEU A O 1
ATOM 820 N N . ASN A 1 101 ? -12.931 -2.628 -0.354 1.00 86.44 101 ASN A N 1
ATOM 821 C CA . ASN A 1 101 ? -13.334 -3.943 -0.848 1.00 86.44 101 ASN A CA 1
ATOM 822 C C . ASN A 1 101 ? -14.854 -4.034 -1.027 1.00 86.44 101 ASN A C 1
ATOM 824 O O . ASN A 1 101 ? -15.326 -4.628 -1.992 1.00 86.44 101 ASN A O 1
ATOM 828 N N . TYR A 1 102 ? -15.627 -3.424 -0.125 1.00 87.25 102 TYR A N 1
ATOM 829 C CA . TYR A 1 102 ? -17.084 -3.381 -0.225 1.00 87.25 102 TYR A CA 1
ATOM 830 C C . TYR A 1 102 ? -17.574 -2.552 -1.427 1.00 87.25 102 TYR A C 1
ATOM 832 O O . TYR A 1 102 ? -18.450 -2.999 -2.168 1.00 87.25 102 TYR A O 1
ATOM 840 N N . LEU A 1 103 ? -16.983 -1.376 -1.665 1.00 88.25 103 LEU A N 1
ATOM 841 C CA . LEU A 1 103 ? -17.298 -0.507 -2.807 1.00 88.25 103 LEU A CA 1
ATOM 842 C C . LEU A 1 103 ? -16.863 -1.110 -4.149 1.00 88.25 103 LEU A C 1
ATOM 844 O O . LEU A 1 103 ? -17.529 -0.921 -5.165 1.00 88.25 103 LEU A O 1
ATOM 848 N N . GLU A 1 104 ? -15.745 -1.835 -4.169 1.00 84.44 104 GLU A N 1
ATOM 849 C CA . GLU A 1 104 ? -15.277 -2.535 -5.363 1.00 84.44 104 GLU A CA 1
ATOM 850 C C . GLU A 1 104 ? -16.150 -3.773 -5.638 1.00 84.44 104 GLU A C 1
ATOM 852 O O . GLU A 1 104 ? -16.585 -3.958 -6.775 1.00 84.44 104 GLU A O 1
ATOM 857 N N . ALA A 1 105 ? -16.537 -4.538 -4.610 1.00 75.25 105 ALA A N 1
ATOM 858 C CA . ALA A 1 105 ? -17.440 -5.688 -4.740 1.00 75.25 105 ALA A CA 1
ATOM 859 C C . ALA A 1 105 ? -18.853 -5.306 -5.214 1.00 75.25 105 ALA A C 1
ATOM 861 O O . ALA A 1 105 ? -19.451 -6.039 -6.002 1.00 75.25 105 ALA A O 1
ATOM 862 N N . SER A 1 106 ? -19.368 -4.138 -4.818 1.00 62.84 106 SER A N 1
ATOM 863 C CA . SER A 1 106 ? -20.652 -3.616 -5.314 1.00 62.84 106 SER A CA 1
ATOM 864 C C . SER A 1 106 ? -20.606 -3.148 -6.780 1.00 62.84 106 SER A C 1
ATOM 866 O O . SER A 1 106 ? -21.617 -2.712 -7.323 1.00 62.84 106 SER A O 1
ATOM 868 N N . SER A 1 107 ? -19.448 -3.237 -7.451 1.00 54.84 107 SER A N 1
ATOM 869 C CA . SER A 1 107 ? -19.267 -2.951 -8.888 1.00 54.84 107 SER A CA 1
ATOM 870 C C . SER A 1 107 ? -19.477 -4.154 -9.794 1.00 54.84 107 SER A C 1
ATOM 872 O O . SER A 1 107 ? -19.744 -3.975 -10.978 1.00 54.84 107 SER A O 1
ATOM 874 N N . SER A 1 108 ? -19.330 -5.368 -9.267 1.00 42.81 108 SER A N 1
ATOM 875 C CA . SER A 1 108 ? -19.277 -6.588 -10.082 1.00 42.81 108 SER A CA 1
ATOM 876 C C . SER A 1 108 ? -20.643 -7.248 -10.289 1.00 42.81 108 SER A C 1
ATOM 878 O O . SER A 1 108 ? -20.721 -8.430 -10.607 1.00 42.81 108 SER A O 1
ATOM 880 N N . CYS A 1 109 ? -21.741 -6.506 -10.145 1.00 27.38 109 CYS A N 1
ATOM 881 C CA . CYS A 1 109 ? -23.091 -7.007 -10.384 1.00 27.38 109 CYS A CA 1
ATOM 882 C C . CYS A 1 109 ? -23.579 -6.725 -11.816 1.00 27.38 109 CYS A C 1
ATOM 884 O O . CYS A 1 109 ? -24.514 -5.968 -12.039 1.00 27.38 109 CYS A O 1
ATOM 886 N N . ASN A 1 110 ? -22.996 -7.434 -12.783 1.00 30.09 110 ASN A N 1
ATOM 887 C CA . ASN A 1 110 ? -23.776 -8.017 -13.874 1.00 30.09 110 ASN A CA 1
ATOM 888 C C . ASN A 1 110 ? -23.632 -9.535 -13.737 1.00 30.09 110 ASN A C 1
ATOM 890 O O . ASN A 1 110 ? -22.626 -10.071 -14.175 1.00 30.09 110 ASN A O 1
ATOM 894 N N . ASN A 1 111 ? -24.625 -10.158 -13.086 1.00 36.84 111 ASN A N 1
ATOM 895 C CA . ASN A 1 111 ? -24.862 -11.598 -12.889 1.00 36.84 111 ASN A CA 1
ATOM 896 C C . ASN A 1 111 ? -23.644 -12.486 -12.578 1.00 36.84 111 ASN A C 1
ATOM 898 O O . ASN A 1 111 ? -22.788 -12.676 -13.426 1.00 36.84 111 ASN A O 1
ATOM 902 N N . ILE A 1 112 ? -23.666 -13.167 -11.429 1.00 31.12 112 ILE A N 1
ATOM 903 C CA . ILE A 1 112 ? -23.562 -14.636 -11.345 1.00 31.12 112 ILE A CA 1
ATOM 904 C C . ILE A 1 112 ? -23.840 -15.064 -9.900 1.00 31.12 112 ILE A C 1
ATOM 906 O O . ILE A 1 112 ? -23.371 -14.460 -8.933 1.00 31.12 112 ILE A O 1
ATOM 910 N N . ASP A 1 113 ? -24.646 -16.115 -9.810 1.00 29.33 113 ASP A N 1
ATOM 911 C CA . ASP A 1 113 ? -25.027 -16.852 -8.621 1.00 29.33 113 ASP A CA 1
ATOM 912 C C . ASP A 1 113 ? -23.842 -17.333 -7.775 1.00 29.33 113 ASP A C 1
ATOM 914 O O . ASP A 1 113 ? -22.742 -17.623 -8.250 1.00 29.33 113 ASP A O 1
ATOM 918 N N . LYS A 1 114 ? -24.125 -17.468 -6.477 1.00 37.06 114 LYS A N 1
ATOM 919 C CA . LYS A 1 114 ? -23.340 -18.298 -5.563 1.00 37.06 114 LYS A CA 1
ATOM 920 C C . LYS A 1 114 ? -23.216 -19.709 -6.148 1.00 37.06 114 LYS A C 1
ATOM 922 O O . LYS A 1 114 ? -24.191 -20.240 -6.659 1.00 37.06 114 LYS A O 1
ATOM 927 N N . ASP A 1 115 ? -22.037 -20.294 -5.964 1.00 31.38 115 ASP A N 1
ATOM 928 C CA . ASP A 1 115 ? -21.582 -21.602 -6.454 1.00 31.38 115 ASP A CA 1
ATOM 929 C C . ASP A 1 115 ? -20.982 -21.587 -7.862 1.00 31.38 115 ASP A C 1
ATOM 931 O O . ASP A 1 115 ? -21.610 -21.997 -8.826 1.00 31.38 115 ASP A O 1
ATOM 935 N N . THR A 1 116 ? -19.705 -21.203 -7.967 1.00 28.00 116 THR A N 1
ATOM 936 C CA . THR A 1 116 ? -18.662 -22.041 -8.595 1.00 28.00 116 THR A CA 1
ATOM 937 C C . THR A 1 116 ? -17.289 -21.499 -8.189 1.00 28.00 116 THR A C 1
ATOM 939 O O . THR A 1 116 ? -16.670 -20.678 -8.861 1.00 28.00 116 THR A O 1
ATOM 942 N N . ILE A 1 117 ? -16.792 -21.979 -7.050 1.00 41.09 117 ILE A N 1
ATOM 943 C CA . ILE A 1 117 ? -15.350 -22.091 -6.833 1.00 41.09 117 ILE A CA 1
ATOM 944 C C . ILE A 1 117 ? -14.878 -23.263 -7.709 1.00 41.09 117 ILE A C 1
ATOM 946 O O . ILE A 1 117 ? -15.566 -24.279 -7.778 1.00 41.09 117 ILE A O 1
ATOM 950 N N . VAL A 1 118 ? -13.676 -23.122 -8.283 1.00 30.95 118 VAL A N 1
ATOM 951 C CA . VAL A 1 118 ? -12.796 -24.146 -8.894 1.00 30.95 118 VAL A CA 1
ATOM 952 C C . VAL A 1 118 ? -12.633 -24.048 -10.429 1.00 30.95 118 VAL A C 1
ATOM 954 O O . VAL A 1 118 ? -13.437 -24.583 -11.179 1.00 30.95 118 VAL A O 1
ATOM 957 N N . LYS A 1 119 ? -11.448 -23.533 -10.829 1.00 32.62 119 LYS A N 1
ATOM 958 C CA . LYS A 1 119 ? -10.692 -23.735 -12.098 1.00 32.62 119 LYS A CA 1
ATOM 959 C C . LYS A 1 119 ? -11.385 -23.188 -13.366 1.00 32.62 119 LYS A C 1
ATOM 961 O O . LYS A 1 119 ? -12.483 -23.590 -13.698 1.00 32.62 119 LYS A O 1
ATOM 966 N N . LYS A 1 120 ? -10.779 -22.330 -14.187 1.00 29.53 120 LYS A N 1
ATOM 967 C CA . LYS A 1 120 ? -9.420 -22.358 -14.746 1.00 29.53 120 LYS A CA 1
ATOM 968 C C . LYS A 1 120 ? -8.992 -20.946 -15.154 1.00 29.53 120 LYS A C 1
ATOM 970 O O . LYS A 1 120 ? -9.777 -20.192 -15.716 1.00 29.53 120 LYS A O 1
ATOM 975 N N . ILE A 1 121 ? -7.724 -20.663 -14.892 1.00 36.50 121 ILE A N 1
ATOM 976 C CA . ILE A 1 121 ? -6.901 -19.733 -15.657 1.00 36.50 121 ILE A CA 1
ATOM 977 C C . ILE A 1 121 ? -6.683 -20.376 -17.030 1.00 36.50 121 ILE A C 1
ATOM 979 O O . ILE A 1 121 ? -6.363 -21.561 -17.068 1.00 36.50 121 ILE A O 1
ATOM 983 N N . ASP A 1 122 ? -6.875 -19.615 -18.104 1.00 31.30 122 ASP A N 1
ATOM 984 C CA . ASP A 1 122 ? -5.951 -19.572 -19.240 1.00 31.30 122 ASP A CA 1
ATOM 985 C C . ASP A 1 122 ? -6.164 -18.268 -20.025 1.00 31.30 122 ASP A C 1
ATOM 987 O O . ASP A 1 122 ? -7.285 -17.784 -20.194 1.00 31.30 122 ASP A O 1
ATOM 991 N N . ASP A 1 123 ? -5.033 -17.693 -20.425 1.00 36.25 123 ASP A N 1
ATOM 992 C CA . ASP A 1 123 ? -4.835 -16.434 -21.138 1.00 36.25 123 ASP A CA 1
ATOM 993 C C . ASP A 1 123 ? -5.663 -16.286 -22.423 1.00 36.25 123 ASP A C 1
ATOM 995 O O . ASP A 1 123 ? -5.776 -17.233 -23.201 1.00 36.25 123 ASP A O 1
ATOM 999 N N . SER A 1 124 ? -6.129 -15.056 -22.702 1.00 33.62 124 SER A N 1
ATOM 1000 C CA . SER A 1 124 ? -5.946 -14.326 -23.982 1.00 33.62 124 SER A CA 1
ATOM 1001 C C . SER A 1 124 ? -6.792 -13.038 -24.047 1.00 33.62 124 SER A C 1
ATOM 1003 O O . SER A 1 124 ? -7.951 -13.054 -24.441 1.00 33.62 124 SER A O 1
ATOM 1005 N N . THR A 1 125 ? -6.146 -11.916 -23.712 1.00 33.00 125 THR A N 1
ATOM 1006 C CA . THR A 1 125 ? -6.117 -10.640 -24.467 1.00 33.00 125 THR A CA 1
ATOM 1007 C C . THR A 1 125 ? -7.429 -9.916 -24.830 1.00 33.00 125 THR A C 1
ATOM 1009 O O . THR A 1 125 ? -8.136 -10.316 -25.747 1.00 33.00 125 THR A O 1
ATOM 1012 N N . SER A 1 126 ? -7.641 -8.697 -24.302 1.00 32.50 126 SER A N 1
ATOM 1013 C CA . SER A 1 126 ? -7.341 -7.438 -25.035 1.00 32.50 126 SER A CA 1
ATOM 1014 C C . SER A 1 126 ? -7.858 -6.158 -24.343 1.00 32.50 126 SER A C 1
ATOM 1016 O O . SER A 1 126 ? -9.050 -5.926 -24.197 1.00 32.50 126 SER A O 1
ATOM 1018 N N . ASN A 1 127 ? -6.893 -5.313 -23.965 1.00 33.56 127 ASN A N 1
ATOM 1019 C CA . ASN A 1 127 ? -6.857 -3.845 -24.008 1.00 33.56 127 ASN A CA 1
ATOM 1020 C C . ASN A 1 127 ? -8.157 -3.018 -23.948 1.00 33.56 127 ASN A C 1
ATOM 1022 O O . ASN A 1 127 ? -8.854 -2.854 -24.946 1.00 33.56 127 ASN A O 1
ATOM 1026 N N . SER A 1 128 ? -8.249 -2.208 -22.890 1.00 28.44 128 SER A N 1
ATOM 1027 C CA . SER A 1 128 ? -8.628 -0.797 -23.021 1.00 28.44 128 SER A CA 1
ATOM 1028 C C . SER A 1 128 ? -7.562 0.080 -22.358 1.00 28.44 128 SER A C 1
ATOM 1030 O O . SER A 1 128 ? -7.449 0.136 -21.133 1.00 28.44 128 SER A O 1
ATOM 1032 N N . ASN A 1 129 ? -6.753 0.737 -23.191 1.00 35.16 129 ASN A N 1
ATOM 1033 C CA . ASN A 1 129 ? -5.781 1.743 -22.784 1.00 35.16 129 ASN A CA 1
ATOM 1034 C C . ASN A 1 129 ? -6.491 2.929 -22.122 1.00 35.16 129 ASN A C 1
ATOM 1036 O O . ASN A 1 129 ? -7.180 3.695 -22.790 1.00 35.16 129 ASN A O 1
ATOM 1040 N N . ALA A 1 130 ? -6.215 3.137 -20.839 1.00 30.25 130 ALA A N 1
ATOM 1041 C CA . ALA A 1 130 ? -6.168 4.465 -20.252 1.00 30.25 130 ALA A CA 1
ATOM 1042 C C . ALA A 1 130 ? -4.744 4.645 -19.723 1.00 30.25 130 ALA A C 1
ATOM 1044 O O . ALA A 1 130 ? -4.288 3.863 -18.891 1.00 30.25 130 ALA A O 1
ATOM 1045 N N . ASN A 1 131 ? -4.033 5.637 -20.260 1.00 38.66 131 ASN A N 1
ATOM 1046 C CA . ASN A 1 131 ? -2.667 6.006 -19.897 1.00 38.66 131 ASN A CA 1
ATOM 1047 C C . ASN A 1 131 ? -2.540 6.289 -18.386 1.00 38.66 131 ASN A C 1
ATOM 1049 O O . ASN A 1 131 ? -2.569 7.436 -17.950 1.00 38.66 131 ASN A O 1
ATOM 1053 N N . LYS A 1 132 ? -2.348 5.249 -17.575 1.00 40.94 132 LYS A N 1
ATOM 1054 C CA . LYS A 1 132 ? -1.676 5.356 -16.282 1.00 40.94 132 LYS A CA 1
ATOM 1055 C C . LYS A 1 132 ? -0.203 5.165 -16.592 1.00 40.94 132 LYS A C 1
ATOM 1057 O O . LYS A 1 132 ? 0.191 4.080 -17.006 1.00 40.94 132 LYS A O 1
ATOM 1062 N N . GLY A 1 133 ? 0.585 6.236 -16.480 1.00 40.94 133 GLY A N 1
ATOM 1063 C CA . GLY A 1 133 ? 2.026 6.183 -16.733 1.00 40.94 133 GLY A CA 1
ATOM 1064 C C . GLY A 1 133 ? 2.636 4.954 -16.062 1.00 40.94 133 GLY A C 1
ATOM 1065 O O . GLY A 1 133 ? 2.254 4.657 -14.932 1.00 40.94 133 GLY A O 1
ATOM 1066 N N . ASN A 1 134 ? 3.509 4.242 -16.786 1.00 49.28 134 ASN A N 1
ATOM 1067 C CA . ASN A 1 134 ? 4.181 2.990 -16.408 1.00 49.28 134 ASN A CA 1
ATOM 1068 C C . ASN A 1 134 ? 4.874 3.090 -15.037 1.00 49.28 134 ASN A C 1
ATOM 1070 O O . ASN A 1 134 ? 6.095 3.199 -14.928 1.00 49.28 134 ASN A O 1
ATOM 1074 N N . LYS A 1 135 ? 4.090 3.086 -13.965 1.00 64.69 135 LYS A N 1
ATOM 1075 C CA . LYS A 1 135 ? 4.571 3.130 -12.598 1.00 64.69 135 LYS A CA 1
ATOM 1076 C C . LYS A 1 135 ? 4.744 1.683 -12.194 1.00 64.69 135 LYS A C 1
ATOM 1078 O O . LYS A 1 135 ? 3.768 0.968 -11.994 1.00 64.69 135 LYS A O 1
ATOM 1083 N N . TYR A 1 136 ? 5.998 1.254 -12.156 1.00 75.69 136 TYR A N 1
ATOM 1084 C CA . TYR A 1 136 ? 6.378 -0.062 -11.665 1.00 75.69 136 TYR A CA 1
ATOM 1085 C C . TYR A 1 136 ? 5.679 -0.370 -10.344 1.00 75.69 136 TYR A C 1
ATOM 1087 O O . TYR A 1 136 ? 5.678 0.450 -9.418 1.00 75.69 136 TYR A O 1
ATOM 1095 N N . PHE A 1 137 ? 5.120 -1.571 -10.287 1.00 76.38 137 PHE A N 1
ATOM 1096 C CA . PHE A 1 137 ? 4.537 -2.138 -9.094 1.00 76.38 137 PHE A CA 1
ATOM 1097 C C . PHE A 1 137 ? 5.379 -3.351 -8.670 1.00 76.38 137 PHE A C 1
ATOM 1099 O O . PHE A 1 137 ? 5.568 -4.259 -9.486 1.00 76.38 137 PHE A O 1
ATOM 1106 N N . PRO A 1 138 ? 5.914 -3.378 -7.437 1.00 83.00 138 PRO A N 1
ATOM 1107 C CA . PRO A 1 138 ? 6.730 -4.489 -6.962 1.00 83.00 138 PRO A CA 1
ATOM 1108 C C . PRO A 1 138 ? 5.953 -5.803 -6.930 1.00 83.00 138 PRO A C 1
ATOM 1110 O O . PRO A 1 138 ? 4.767 -5.842 -6.595 1.00 83.00 138 PRO A O 1
ATOM 1113 N N . ARG A 1 139 ? 6.636 -6.903 -7.252 1.00 84.19 139 ARG A N 1
ATOM 1114 C CA . ARG A 1 139 ? 6.038 -8.238 -7.252 1.00 84.19 139 ARG A CA 1
ATOM 1115 C C . ARG A 1 139 ? 6.864 -9.199 -6.412 1.00 84.19 139 ARG A C 1
ATOM 1117 O O . ARG A 1 139 ? 8.032 -9.427 -6.705 1.00 84.19 139 ARG A O 1
ATOM 1124 N N . TYR A 1 140 ? 6.225 -9.793 -5.409 1.00 87.12 140 TYR A N 1
ATOM 1125 C CA . TYR A 1 140 ? 6.751 -10.929 -4.658 1.00 87.12 140 TYR A CA 1
ATOM 1126 C C . TYR A 1 140 ? 5.611 -11.897 -4.360 1.00 87.12 140 TYR A C 1
ATOM 1128 O O . TYR A 1 140 ? 4.627 -11.526 -3.721 1.00 87.12 140 TYR A O 1
ATOM 1136 N N . LEU A 1 141 ? 5.723 -13.130 -4.849 1.00 85.56 141 LEU A N 1
ATOM 1137 C CA . LEU A 1 141 ? 4.668 -14.129 -4.722 1.00 85.56 141 LEU A CA 1
ATOM 1138 C C . LEU A 1 141 ? 4.856 -14.920 -3.430 1.00 85.56 141 LEU A C 1
ATOM 1140 O O . LEU A 1 141 ? 5.940 -15.411 -3.145 1.00 85.56 141 LEU A O 1
ATOM 1144 N N . CYS A 1 142 ? 3.791 -15.046 -2.642 1.00 85.69 142 CYS A N 1
ATOM 1145 C CA . CYS A 1 142 ? 3.801 -15.894 -1.459 1.00 85.69 142 CYS A CA 1
ATOM 1146 C C . CYS A 1 142 ? 3.898 -17.373 -1.857 1.00 85.69 142 CYS A C 1
ATOM 1148 O O . CYS A 1 142 ? 3.006 -17.875 -2.537 1.00 85.69 142 CYS A O 1
ATOM 1150 N N . ASP A 1 143 ? 4.878 -18.100 -1.321 1.00 88.19 143 ASP A N 1
ATOM 1151 C CA . ASP A 1 143 ? 5.090 -19.527 -1.626 1.00 88.19 143 ASP A CA 1
ATOM 1152 C C . ASP A 1 143 ? 3.900 -20.428 -1.255 1.00 88.19 143 ASP A C 1
ATOM 1154 O O . ASP A 1 143 ? 3.744 -21.528 -1.778 1.00 88.19 143 ASP A O 1
ATOM 1158 N N . HIS A 1 144 ? 3.023 -19.968 -0.355 1.00 88.06 144 HIS A N 1
ATOM 1159 C CA . HIS A 1 144 ? 1.875 -20.750 0.110 1.00 88.06 144 HIS A CA 1
ATOM 1160 C C . HIS A 1 144 ? 0.584 -20.520 -0.670 1.00 88.06 144 HIS A C 1
ATOM 1162 O O . HIS A 1 144 ? -0.262 -21.409 -0.702 1.00 88.06 144 HIS A O 1
ATOM 1168 N N . CYS A 1 145 ? 0.371 -19.317 -1.206 1.00 83.38 145 CYS A N 1
ATOM 1169 C CA . CYS A 1 145 ? -0.896 -18.946 -1.856 1.00 83.38 145 CYS A CA 1
ATOM 1170 C C . CYS A 1 145 ? -0.724 -18.312 -3.237 1.00 83.38 145 CYS A C 1
ATOM 1172 O O . CYS A 1 145 ? -1.714 -17.958 -3.872 1.00 83.38 145 CYS A O 1
ATOM 1174 N N . ASN A 1 146 ? 0.523 -18.159 -3.686 1.00 84.81 146 ASN A N 1
ATOM 1175 C CA . ASN A 1 146 ? 0.924 -17.570 -4.958 1.00 84.81 146 ASN A CA 1
ATOM 1176 C C . ASN A 1 146 ? 0.379 -16.151 -5.212 1.00 84.81 146 ASN A C 1
ATOM 1178 O O . ASN A 1 146 ? 0.358 -15.679 -6.345 1.00 84.81 146 ASN A O 1
ATOM 1182 N N . HIS A 1 147 ? -0.076 -15.464 -4.162 1.00 78.56 147 HIS A N 1
ATOM 1183 C CA . HIS A 1 147 ? -0.559 -14.091 -4.242 1.00 78.56 147 HIS A CA 1
ATOM 1184 C C . HIS A 1 147 ? 0.600 -13.110 -4.101 1.00 78.56 147 HIS A C 1
ATOM 1186 O O . HIS A 1 147 ? 1.535 -13.364 -3.335 1.00 78.56 147 HIS A O 1
ATOM 1192 N N . ASN A 1 148 ? 0.528 -11.987 -4.815 1.00 83.88 148 ASN A N 1
ATOM 1193 C CA . ASN A 1 148 ? 1.510 -10.924 -4.674 1.00 83.88 148 ASN A CA 1
ATOM 1194 C C . ASN A 1 148 ? 1.335 -10.235 -3.316 1.00 83.88 148 ASN A C 1
ATOM 1196 O O . ASN A 1 148 ? 0.311 -9.605 -3.053 1.00 83.88 148 ASN A O 1
ATOM 1200 N N . ILE A 1 149 ? 2.341 -10.324 -2.451 1.00 84.75 149 ILE A N 1
ATOM 1201 C CA . ILE A 1 149 ? 2.238 -9.779 -1.095 1.00 84.75 149 ILE A CA 1
ATOM 1202 C C . ILE A 1 149 ? 2.249 -8.249 -1.067 1.00 84.75 149 ILE A C 1
ATOM 1204 O O . ILE A 1 149 ? 1.837 -7.665 -0.072 1.00 84.75 149 ILE A O 1
ATOM 1208 N N . PHE A 1 150 ? 2.698 -7.587 -2.136 1.00 82.81 150 PHE A N 1
ATOM 1209 C CA . PHE A 1 150 ? 2.594 -6.131 -2.253 1.00 82.81 150 PHE A CA 1
ATOM 1210 C C . PHE A 1 150 ? 1.173 -5.677 -2.606 1.00 82.81 150 PHE A C 1
ATOM 1212 O O . PHE A 1 150 ? 0.815 -4.541 -2.311 1.00 82.81 150 PHE A O 1
ATOM 1219 N N . GLU A 1 151 ? 0.354 -6.561 -3.186 1.00 79.50 151 GLU A N 1
ATOM 1220 C CA . GLU A 1 151 ? -1.075 -6.318 -3.425 1.00 79.50 151 GLU A CA 1
ATOM 1221 C C . GLU A 1 151 ? -1.891 -6.646 -2.176 1.00 79.50 151 GLU A C 1
ATOM 1223 O O . GLU A 1 151 ? -2.683 -5.827 -1.721 1.00 79.50 151 GLU A O 1
ATOM 1228 N N . SER A 1 152 ? -1.666 -7.823 -1.582 1.00 77.12 152 SER A N 1
ATOM 1229 C CA . SER A 1 152 ? -2.427 -8.265 -0.406 1.00 77.12 152 SER A CA 1
ATOM 1230 C C . SER A 1 152 ? -1.949 -7.658 0.916 1.00 77.12 152 SER A C 1
ATOM 1232 O O . SER A 1 152 ? -2.641 -7.753 1.926 1.00 77.12 152 SER A O 1
ATOM 1234 N N . GLY A 1 153 ? -0.736 -7.108 0.945 1.00 82.56 153 GLY A N 1
ATOM 1235 C CA . GLY A 1 153 ? -0.021 -6.731 2.160 1.00 82.56 153 GLY A CA 1
ATOM 1236 C C . GLY A 1 153 ? 0.725 -7.895 2.827 1.00 82.56 153 GLY A C 1
ATOM 1237 O O . GLY A 1 153 ? 0.480 -9.083 2.568 1.00 82.56 153 GLY A O 1
ATOM 1238 N N . TYR A 1 154 ? 1.634 -7.527 3.729 1.00 85.81 154 TYR A N 1
ATOM 1239 C CA . TYR A 1 154 ? 2.349 -8.425 4.633 1.00 85.81 154 TYR A CA 1
ATOM 1240 C C . TYR A 1 154 ? 2.466 -7.795 6.029 1.00 85.81 154 TYR A C 1
ATOM 1242 O O . TYR A 1 154 ? 2.430 -6.573 6.174 1.00 85.81 154 TYR A O 1
ATOM 1250 N N . ARG A 1 155 ? 2.604 -8.627 7.065 1.00 85.06 155 ARG A N 1
ATOM 1251 C CA . ARG A 1 155 ? 2.849 -8.203 8.452 1.00 85.06 155 ARG A CA 1
ATOM 1252 C C . ARG A 1 155 ? 4.268 -8.540 8.867 1.00 85.06 155 ARG A C 1
ATOM 1254 O O . ARG A 1 155 ? 4.819 -9.545 8.428 1.00 85.06 155 ARG A O 1
ATOM 1261 N N . VAL A 1 156 ? 4.809 -7.719 9.753 1.00 85.62 156 VAL A N 1
ATOM 1262 C CA . VAL A 1 156 ? 6.109 -7.912 10.392 1.00 85.62 156 VAL A CA 1
ATOM 1263 C C . VAL A 1 156 ? 5.915 -7.893 11.900 1.00 85.62 156 VAL A C 1
ATOM 1265 O O . VAL A 1 156 ? 4.979 -7.266 12.393 1.00 85.62 156 VAL A O 1
ATOM 1268 N N . SER A 1 157 ? 6.759 -8.612 12.630 1.00 82.06 157 SER A N 1
ATOM 1269 C CA . SER A 1 157 ? 6.720 -8.614 14.095 1.00 82.06 157 SER A CA 1
ATOM 1270 C C . SER A 1 157 ? 7.854 -7.768 14.659 1.00 82.06 157 SER A C 1
ATOM 1272 O O . SER A 1 157 ? 8.974 -7.823 14.164 1.00 82.06 157 SER A O 1
ATOM 1274 N N . GLU A 1 158 ? 7.584 -7.017 15.721 1.00 84.81 158 GLU A N 1
ATOM 1275 C CA . GLU A 1 158 ? 8.598 -6.280 16.478 1.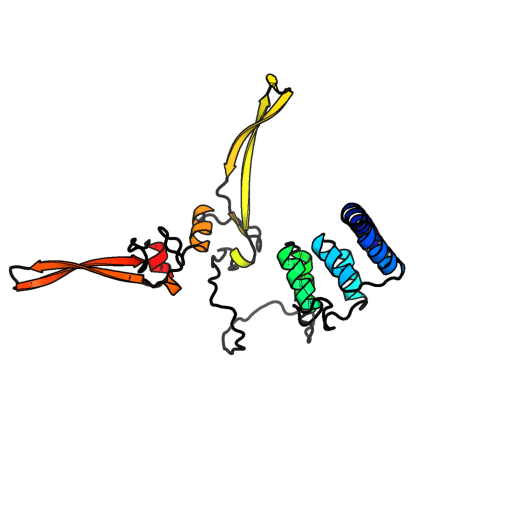00 84.81 158 GLU A CA 1
ATOM 1276 C C . GLU A 1 158 ? 8.617 -6.792 17.918 1.00 84.81 158 GLU A C 1
ATOM 1278 O O . GLU A 1 158 ? 7.567 -7.011 18.522 1.00 84.81 158 GLU A O 1
ATOM 1283 N N . SER A 1 159 ? 9.811 -6.992 18.470 1.00 84.44 159 SER A N 1
ATOM 1284 C CA . SER A 1 159 ? 10.008 -7.283 19.889 1.00 84.44 159 SER A CA 1
ATOM 1285 C C . SER A 1 159 ? 10.517 -6.030 20.590 1.00 84.44 159 SER A C 1
ATOM 1287 O O . SER A 1 159 ? 11.565 -5.500 20.209 1.00 84.44 159 SER A O 1
ATOM 1289 N N . ILE A 1 160 ? 9.788 -5.577 21.609 1.00 89.56 160 ILE A N 1
ATOM 1290 C CA . ILE A 1 160 ? 10.149 -4.423 22.435 1.00 89.56 160 ILE A CA 1
ATOM 1291 C C . ILE A 1 160 ? 10.377 -4.910 23.864 1.00 89.56 160 ILE A C 1
ATOM 1293 O O . ILE A 1 160 ? 9.508 -5.556 24.451 1.00 89.56 160 ILE A O 1
ATOM 1297 N N . GLU A 1 161 ? 11.542 -4.603 24.421 1.00 91.56 161 GLU A N 1
ATOM 1298 C CA . GLU A 1 161 ? 11.904 -4.934 25.795 1.00 91.56 161 GLU A CA 1
ATOM 1299 C C . GLU A 1 161 ? 11.757 -3.695 26.678 1.00 91.56 161 GLU A C 1
ATOM 1301 O O . GLU A 1 161 ? 12.250 -2.618 26.341 1.00 91.56 161 GLU A O 1
ATOM 1306 N N . TYR A 1 162 ? 11.120 -3.851 27.837 1.00 94.25 162 TYR A N 1
ATOM 1307 C CA . TYR A 1 162 ? 10.954 -2.789 28.828 1.00 94.25 162 TYR A CA 1
ATOM 1308 C C . TYR A 1 162 ? 11.645 -3.160 30.137 1.00 94.25 162 TYR A C 1
ATOM 1310 O O . TYR A 1 162 ? 11.649 -4.322 30.544 1.00 94.25 162 TYR A O 1
ATOM 1318 N N . LYS A 1 163 ? 12.172 -2.155 30.840 1.00 95.31 163 LYS A N 1
ATOM 1319 C CA . LYS A 1 163 ? 12.607 -2.275 32.237 1.00 95.31 163 LYS A CA 1
ATOM 1320 C C . LYS A 1 163 ? 11.967 -1.190 33.078 1.00 95.31 163 LYS A C 1
ATOM 1322 O O . LYS A 1 163 ? 11.703 -0.094 32.592 1.00 95.31 163 LYS A O 1
ATOM 1327 N N . TYR A 1 164 ? 11.767 -1.466 34.357 1.00 95.19 164 TYR A N 1
ATOM 1328 C CA . TYR A 1 164 ? 11.328 -0.443 35.295 1.00 95.19 164 TYR A CA 1
ATOM 1329 C C . TYR A 1 164 ? 12.457 0.556 35.579 1.00 95.19 164 TYR A C 1
ATOM 1331 O O . TYR A 1 164 ? 13.589 0.153 35.852 1.00 95.19 164 TYR A O 1
ATOM 1339 N N . SER A 1 165 ? 12.159 1.854 35.517 1.00 92.25 165 SER A N 1
ATOM 1340 C CA . SER A 1 165 ? 13.066 2.923 35.937 1.00 92.25 165 SER A CA 1
ATOM 1341 C C . SER A 1 165 ? 12.591 3.486 37.269 1.00 92.25 165 SER A C 1
ATOM 1343 O O . SER A 1 165 ? 11.524 4.087 37.330 1.00 92.25 165 SER A O 1
ATOM 1345 N N . LEU A 1 166 ? 13.408 3.322 38.313 1.00 89.56 166 LEU A N 1
ATOM 1346 C CA . LEU A 1 166 ? 13.181 3.941 39.624 1.00 89.56 166 LEU A CA 1
ATOM 1347 C C . LEU A 1 166 ? 13.190 5.475 39.543 1.00 89.56 166 LEU A C 1
ATOM 1349 O O . LEU A 1 166 ? 12.382 6.122 40.192 1.00 89.56 166 LEU A O 1
ATOM 1353 N N . GLU A 1 167 ? 14.067 6.056 38.720 1.00 91.25 167 GLU A N 1
ATOM 1354 C CA . GLU A 1 167 ? 14.186 7.514 38.559 1.00 91.25 167 GLU A CA 1
ATOM 1355 C C . GLU A 1 167 ? 12.945 8.150 37.925 1.00 91.25 167 GLU A C 1
ATOM 1357 O O . GLU A 1 167 ? 12.565 9.261 38.282 1.00 91.25 167 GLU A O 1
ATOM 1362 N N . ASN A 1 168 ? 12.315 7.450 36.979 1.00 88.38 168 ASN A N 1
ATOM 1363 C CA . ASN A 1 168 ? 11.145 7.951 36.257 1.00 88.38 168 ASN A CA 1
ATOM 1364 C C . ASN A 1 168 ? 9.817 7.381 36.778 1.00 88.38 168 ASN A C 1
ATOM 1366 O O . ASN A 1 168 ? 8.776 7.681 36.193 1.00 88.38 168 ASN A O 1
ATOM 1370 N N . ASP A 1 169 ? 9.877 6.521 37.800 1.00 91.44 169 ASP A N 1
ATOM 1371 C CA . ASP A 1 169 ? 8.764 5.759 38.379 1.00 91.44 169 ASP A CA 1
ATOM 1372 C C . ASP A 1 169 ? 7.844 5.104 37.328 1.00 91.44 169 ASP A C 1
ATOM 1374 O O . ASP A 1 169 ? 6.619 5.089 37.434 1.00 91.44 169 ASP A O 1
ATOM 1378 N N . LYS A 1 170 ? 8.441 4.612 36.233 1.00 92.44 170 LYS A N 1
ATOM 1379 C CA . LYS A 1 170 ? 7.706 4.037 35.097 1.00 92.44 170 LYS A CA 1
ATOM 1380 C C . LYS A 1 170 ? 8.546 3.046 34.287 1.00 92.44 170 LYS A C 1
ATOM 1382 O O . LYS A 1 170 ? 9.781 3.118 34.311 1.00 92.44 170 LYS A O 1
ATOM 1387 N N . PRO A 1 171 ? 7.909 2.138 33.523 1.00 93.31 171 PRO A N 1
ATOM 1388 C CA . PRO A 1 171 ? 8.599 1.333 32.522 1.00 93.31 171 PRO A CA 1
ATOM 1389 C C . PRO A 1 171 ? 9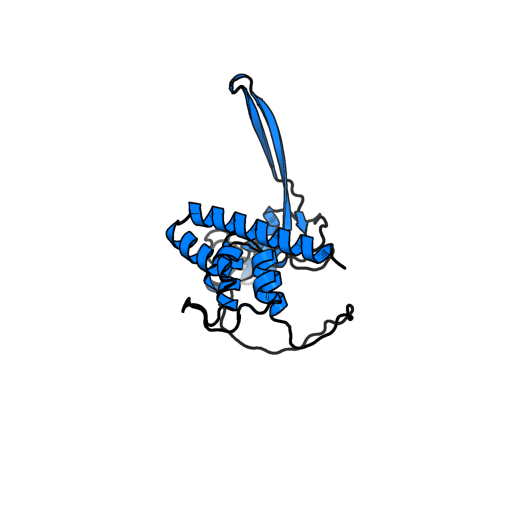.230 2.220 31.444 1.00 93.31 171 PRO A C 1
ATOM 1391 O O . PRO A 1 171 ? 8.579 3.106 30.891 1.00 93.31 171 PRO A O 1
ATOM 1394 N N . ILE A 1 172 ? 10.494 1.960 31.131 1.00 93.19 172 ILE A N 1
ATOM 1395 C CA . ILE A 1 172 ? 11.223 2.575 30.025 1.00 93.19 172 ILE A CA 1
ATOM 1396 C C . ILE A 1 172 ? 11.639 1.497 29.027 1.00 93.19 172 ILE A C 1
ATOM 1398 O O . ILE A 1 172 ? 11.964 0.370 29.406 1.00 93.19 172 ILE A O 1
ATOM 1402 N N . GLU A 1 173 ? 11.601 1.847 27.747 1.00 93.75 173 GLU A N 1
ATOM 1403 C CA . GLU A 1 173 ? 12.060 0.979 26.664 1.00 93.75 173 GLU A CA 1
ATOM 1404 C C . GLU A 1 173 ? 13.575 0.757 26.792 1.00 93.75 173 GLU A C 1
ATOM 1406 O O . GLU A 1 173 ? 14.345 1.699 26.981 1.00 93.75 173 GLU A O 1
ATOM 1411 N N . VAL A 1 174 ? 13.992 -0.505 26.740 1.00 91.00 174 VAL A N 1
ATOM 1412 C CA . VAL A 1 174 ? 15.397 -0.936 26.784 1.00 91.00 174 VAL A CA 1
ATOM 1413 C C . VAL A 1 174 ? 15.906 -1.182 25.383 1.00 91.00 174 VAL A C 1
ATOM 1415 O O . VAL A 1 174 ? 17.012 -0.773 25.036 1.00 91.00 174 VAL A O 1
ATOM 1418 N N . SER A 1 175 ? 15.104 -1.883 24.592 1.00 89.75 175 SER A N 1
ATOM 1419 C CA . SER A 1 175 ? 15.464 -2.265 23.244 1.00 89.75 175 SER A CA 1
ATOM 1420 C C . SER A 1 175 ? 14.207 -2.442 22.402 1.00 89.75 175 SER A C 1
ATOM 1422 O O . SER A 1 175 ? 13.129 -2.775 22.900 1.00 89.75 175 SER A O 1
ATOM 1424 N N . ARG A 1 176 ? 14.368 -2.227 21.101 1.00 88.50 176 ARG A N 1
ATOM 1425 C CA . ARG A 1 176 ? 13.386 -2.548 20.075 1.00 88.50 176 ARG A CA 1
ATOM 1426 C C . ARG A 1 176 ? 14.113 -3.235 18.946 1.00 88.50 176 ARG A C 1
ATOM 1428 O O . ARG A 1 176 ? 15.114 -2.729 18.441 1.00 88.50 176 ARG A O 1
ATOM 1435 N N . LYS A 1 177 ? 13.610 -4.396 18.558 1.00 84.06 177 LYS A N 1
ATOM 1436 C CA . LYS A 1 177 ? 14.185 -5.205 17.495 1.00 84.06 177 LYS A CA 1
ATOM 1437 C C . LYS A 1 177 ? 13.082 -5.632 16.543 1.00 84.06 177 LYS A C 1
ATOM 1439 O O . LYS A 1 177 ? 12.102 -6.250 16.953 1.00 84.06 177 LYS A O 1
ATOM 1444 N N . LEU A 1 178 ? 13.266 -5.315 15.265 1.00 76.25 178 LEU A N 1
ATOM 1445 C CA . LEU A 1 178 ? 12.454 -5.890 14.203 1.00 76.25 178 LEU A CA 1
ATOM 1446 C C . LEU A 1 178 ? 12.765 -7.387 14.118 1.00 76.25 178 LEU A C 1
ATOM 1448 O O . LEU A 1 178 ? 13.925 -7.788 14.004 1.00 76.25 178 LEU A O 1
ATOM 1452 N N . SER A 1 179 ? 11.732 -8.215 14.188 1.00 74.62 179 SER A N 1
ATOM 1453 C CA . SER A 1 179 ? 11.838 -9.622 13.831 1.00 74.62 179 SER A CA 1
ATOM 1454 C C . SER A 1 179 ? 11.760 -9.739 12.313 1.00 74.62 179 SER A C 1
ATOM 1456 O O . SER A 1 179 ? 10.888 -9.144 11.684 1.00 74.62 179 SER A O 1
ATOM 1458 N N . ASN A 1 180 ? 12.616 -10.574 11.724 1.00 71.50 180 ASN A N 1
ATOM 1459 C CA . ASN A 1 180 ? 12.573 -10.887 10.291 1.00 71.50 180 ASN A CA 1
ATOM 1460 C C . ASN A 1 180 ? 11.391 -11.798 9.913 1.00 71.50 180 ASN A C 1
ATOM 1462 O O . ASN A 1 180 ? 11.357 -12.342 8.815 1.00 71.50 180 ASN A O 1
ATOM 1466 N N . LEU A 1 181 ? 10.426 -11.991 10.816 1.00 81.81 181 LEU A N 1
ATOM 1467 C CA . LEU A 1 181 ? 9.225 -12.762 10.546 1.00 81.81 181 LEU A CA 1
ATOM 1468 C C . LEU A 1 181 ? 8.265 -11.944 9.680 1.00 81.81 181 LEU A C 1
ATOM 1470 O O . LEU A 1 181 ? 7.600 -11.029 10.173 1.00 81.81 181 LEU A O 1
ATOM 1474 N N . VAL A 1 182 ? 8.175 -12.310 8.404 1.00 85.19 182 VAL A N 1
ATOM 1475 C CA . VAL A 1 182 ? 7.209 -11.746 7.462 1.00 85.19 182 VAL A CA 1
ATOM 1476 C C . VAL A 1 182 ? 6.038 -12.711 7.292 1.00 85.19 182 VAL A C 1
ATOM 1478 O O . VAL A 1 182 ? 6.230 -13.880 6.970 1.00 85.19 182 VAL A O 1
ATOM 1481 N N . VAL A 1 183 ? 4.812 -12.221 7.469 1.00 85.19 183 VAL A N 1
ATOM 1482 C CA . VAL A 1 183 ? 3.579 -13.013 7.342 1.00 85.19 183 VAL A CA 1
ATOM 1483 C C . VAL A 1 183 ? 2.740 -12.476 6.190 1.00 85.19 183 VAL A C 1
ATOM 1485 O O . VAL A 1 183 ? 2.414 -11.291 6.159 1.00 85.19 183 VAL A O 1
ATOM 1488 N N . CYS A 1 184 ? 2.336 -13.338 5.259 1.00 83.19 184 CYS A N 1
ATOM 1489 C CA . CYS A 1 184 ? 1.444 -12.949 4.165 1.00 83.19 184 CYS A CA 1
ATOM 1490 C C . CYS A 1 184 ? 0.036 -12.625 4.696 1.00 83.19 184 CYS A C 1
ATOM 1492 O O . CYS A 1 184 ? -0.558 -13.446 5.395 1.00 83.19 184 CYS A O 1
ATOM 1494 N N . CYS A 1 185 ? -0.536 -11.468 4.340 1.00 82.56 185 CYS A N 1
ATOM 1495 C CA . CYS A 1 185 ? -1.890 -11.099 4.776 1.00 82.56 185 CYS A CA 1
ATOM 1496 C C . CYS A 1 185 ? -2.993 -11.925 4.099 1.00 82.56 185 CYS A C 1
ATOM 1498 O O . CYS A 1 185 ? -4.054 -12.106 4.686 1.00 82.56 185 CYS A O 1
ATOM 1500 N N . ASN A 1 186 ? -2.744 -12.463 2.899 1.00 75.44 186 ASN A N 1
ATOM 1501 C CA . ASN A 1 186 ? -3.733 -13.270 2.186 1.00 75.44 186 ASN A CA 1
ATOM 1502 C C . ASN A 1 186 ? -3.950 -14.648 2.837 1.00 75.44 186 ASN A C 1
ATOM 1504 O O . ASN A 1 186 ? -5.080 -15.099 2.985 1.00 75.44 186 ASN A O 1
ATOM 1508 N N . CYS A 1 187 ? -2.872 -15.333 3.232 1.00 83.69 187 CYS A N 1
ATOM 1509 C CA . CYS A 1 187 ? -2.952 -16.706 3.751 1.00 83.69 187 CYS A CA 1
ATOM 1510 C C . CYS A 1 187 ? -2.557 -16.858 5.223 1.00 83.69 187 CYS A C 1
ATOM 1512 O O . CYS A 1 187 ? -2.653 -17.960 5.759 1.00 83.69 187 CYS A O 1
ATOM 1514 N N . ASN A 1 188 ? -2.117 -15.779 5.877 1.00 85.62 188 ASN A N 1
ATOM 1515 C CA . ASN A 1 188 ? -1.663 -15.757 7.269 1.00 85.62 188 ASN A CA 1
ATOM 1516 C C . ASN A 1 188 ? -0.502 -16.718 7.581 1.00 85.62 188 ASN A C 1
ATOM 1518 O O . ASN A 1 188 ? -0.345 -17.126 8.728 1.00 85.62 188 ASN A O 1
ATOM 1522 N N . LYS A 1 189 ? 0.310 -17.079 6.580 1.00 85.25 189 LYS A N 1
ATOM 1523 C CA . LYS A 1 189 ? 1.478 -17.951 6.757 1.00 85.25 189 LYS A CA 1
ATOM 1524 C C . LYS A 1 189 ? 2.794 -17.186 6.680 1.00 85.25 189 LYS A C 1
ATOM 1526 O O . LYS A 1 189 ? 2.911 -16.201 5.946 1.00 85.25 189 LYS A O 1
ATOM 1531 N N . ASP A 1 190 ? 3.772 -17.712 7.404 1.00 87.06 190 ASP A N 1
ATOM 1532 C CA . ASP A 1 190 ? 5.129 -17.185 7.481 1.00 87.06 190 ASP A CA 1
ATOM 1533 C C . ASP A 1 190 ? 5.892 -17.413 6.171 1.00 87.06 190 ASP A C 1
ATOM 1535 O O . ASP A 1 190 ? 5.860 -18.503 5.582 1.00 87.06 190 ASP A O 1
ATOM 1539 N N . LEU A 1 191 ? 6.609 -16.378 5.743 1.00 85.50 191 LEU A N 1
ATOM 1540 C CA . LEU A 1 191 ? 7.546 -16.395 4.629 1.00 85.50 191 LEU A CA 1
ATOM 1541 C C . LEU A 1 191 ? 8.951 -16.576 5.211 1.00 85.50 191 LEU A C 1
ATOM 1543 O O . LEU A 1 191 ? 9.487 -15.671 5.845 1.00 85.50 191 LEU A O 1
ATOM 1547 N N . LYS A 1 192 ? 9.521 -17.774 5.056 1.00 77.44 192 LYS A N 1
ATOM 1548 C CA . LYS A 1 192 ? 10.773 -18.155 5.735 1.00 77.44 192 LYS A CA 1
ATOM 1549 C C . LYS A 1 192 ? 12.027 -17.601 5.064 1.00 77.44 192 LYS A C 1
ATOM 1551 O O . LYS A 1 192 ? 13.017 -17.365 5.749 1.00 77.44 192 LYS A O 1
ATOM 1556 N N . ASP A 1 193 ? 11.956 -17.358 3.760 1.00 75.00 193 ASP A N 1
ATOM 1557 C CA . ASP A 1 193 ? 13.132 -17.064 2.937 1.00 75.00 193 ASP A CA 1
ATOM 1558 C C . ASP A 1 193 ? 13.245 -15.584 2.552 1.00 75.00 193 ASP A C 1
ATOM 1560 O O . ASP A 1 193 ? 14.026 -15.227 1.671 1.00 75.00 193 ASP A O 1
ATOM 1564 N N . ILE A 1 194 ? 12.484 -14.701 3.211 1.00 82.56 194 ILE A N 1
ATOM 1565 C CA . ILE A 1 194 ? 12.527 -13.273 2.910 1.00 82.56 194 ILE A CA 1
ATOM 1566 C C . ILE A 1 194 ? 12.649 -12.392 4.147 1.00 82.56 194 ILE A C 1
ATOM 1568 O O . ILE A 1 194 ? 11.941 -12.556 5.136 1.00 82.56 194 ILE A O 1
ATOM 1572 N N . SER A 1 195 ? 13.554 -11.417 4.050 1.00 84.81 195 SER A N 1
ATOM 1573 C CA . SER A 1 195 ? 13.720 -10.352 5.031 1.00 84.81 195 SER A CA 1
ATOM 1574 C C . SER A 1 195 ? 13.006 -9.072 4.597 1.00 84.81 195 SER A C 1
ATOM 1576 O O . SER A 1 195 ? 12.703 -8.855 3.419 1.00 84.81 195 SER A O 1
ATOM 1578 N N . ILE A 1 196 ? 12.778 -8.184 5.558 1.00 83.12 196 ILE A N 1
ATOM 1579 C CA . ILE A 1 196 ? 12.115 -6.897 5.333 1.00 83.12 196 ILE A CA 1
ATOM 1580 C C . ILE A 1 196 ? 12.984 -5.989 4.457 1.00 83.12 196 ILE A C 1
ATOM 1582 O O . ILE A 1 196 ? 12.470 -5.283 3.591 1.00 83.12 196 ILE A O 1
ATOM 1586 N N . GLU A 1 197 ? 14.306 -6.059 4.610 1.00 82.31 197 GLU A N 1
ATOM 1587 C CA . GLU A 1 197 ? 15.262 -5.353 3.754 1.00 82.31 197 GLU A CA 1
ATOM 1588 C C . GLU A 1 197 ? 15.121 -5.798 2.298 1.00 82.31 197 GLU A C 1
ATOM 1590 O O . GLU A 1 197 ? 15.054 -4.961 1.401 1.00 82.31 197 GLU A O 1
ATOM 1595 N N . SER A 1 198 ? 14.983 -7.105 2.065 1.00 84.06 198 SER A N 1
ATOM 1596 C CA . SER A 1 198 ? 14.817 -7.657 0.718 1.00 84.06 198 SER A CA 1
ATOM 1597 C C . SER A 1 198 ? 13.512 -7.186 0.065 1.00 84.06 198 SER A C 1
ATOM 1599 O O . SER A 1 198 ? 13.494 -6.881 -1.126 1.00 84.06 198 SER A O 1
ATOM 1601 N N . LEU A 1 199 ? 12.427 -7.051 0.837 1.00 85.00 199 LEU A N 1
ATOM 1602 C CA . LEU A 1 199 ? 11.167 -6.480 0.344 1.00 85.00 199 LEU A CA 1
ATOM 1603 C C . LEU A 1 199 ? 11.294 -4.995 0.004 1.00 85.00 199 LEU A C 1
ATOM 1605 O O . LEU A 1 199 ? 10.814 -4.557 -1.041 1.00 85.00 199 LEU A O 1
ATOM 1609 N N . ASN A 1 200 ? 11.983 -4.228 0.847 1.00 84.31 200 ASN A N 1
ATOM 1610 C CA . ASN A 1 200 ? 12.228 -2.808 0.600 1.00 84.31 200 ASN A CA 1
ATOM 1611 C C . ASN A 1 200 ? 13.104 -2.581 -0.644 1.00 84.31 200 ASN A C 1
ATOM 1613 O O . ASN A 1 200 ? 12.885 -1.629 -1.400 1.00 84.31 200 ASN A O 1
ATOM 1617 N N . GLU A 1 201 ? 14.061 -3.472 -0.907 1.00 83.25 201 GLU A N 1
ATOM 1618 C CA . GLU A 1 201 ? 14.852 -3.446 -2.140 1.00 83.25 201 GLU A CA 1
ATOM 1619 C C . GLU A 1 201 ? 13.977 -3.666 -3.382 1.00 83.25 201 GLU A C 1
ATOM 1621 O O . GLU A 1 201 ? 14.107 -2.927 -4.360 1.00 83.25 201 GLU A O 1
ATOM 1626 N N . LEU A 1 202 ? 13.025 -4.606 -3.343 1.00 84.69 202 LEU A N 1
ATOM 1627 C CA . LEU A 1 202 ? 12.096 -4.842 -4.459 1.00 84.69 202 LEU A CA 1
ATOM 1628 C C . LEU A 1 202 ? 11.236 -3.613 -4.778 1.00 84.69 202 LEU A C 1
ATOM 1630 O O . LEU A 1 202 ? 10.925 -3.373 -5.948 1.00 84.69 202 LEU A O 1
ATOM 1634 N N . CYS A 1 203 ? 10.902 -2.799 -3.772 1.00 82.62 203 CYS A N 1
ATOM 1635 C CA . CYS A 1 203 ? 10.163 -1.546 -3.950 1.00 82.62 203 CYS A CA 1
ATOM 1636 C C . CYS A 1 203 ? 10.925 -0.493 -4.766 1.00 82.62 203 CYS A C 1
ATOM 1638 O O . CYS A 1 203 ? 10.315 0.374 -5.393 1.00 82.62 203 CYS A O 1
ATOM 1640 N N . SER A 1 204 ? 12.254 -0.568 -4.775 1.00 84.81 204 SER A N 1
ATOM 1641 C CA . SER A 1 204 ? 13.134 0.430 -5.386 1.00 84.81 204 SER A CA 1
ATOM 1642 C C . SER A 1 204 ? 14.050 -0.144 -6.466 1.00 84.81 204 SER A C 1
ATOM 1644 O O . SER A 1 204 ? 14.903 0.577 -6.974 1.00 84.81 204 SER A O 1
ATOM 1646 N N . ILE A 1 205 ? 13.843 -1.397 -6.887 1.00 87.00 205 ILE A N 1
ATOM 1647 C CA . ILE A 1 205 ? 14.735 -2.105 -7.819 1.00 87.00 205 ILE A CA 1
ATOM 1648 C C . ILE A 1 205 ? 14.900 -1.385 -9.166 1.00 87.00 205 ILE A C 1
ATOM 1650 O O . ILE A 1 205 ? 15.975 -1.405 -9.763 1.00 87.00 205 ILE A O 1
ATOM 1654 N N . GLN A 1 206 ? 13.865 -0.665 -9.605 1.00 85.88 206 GLN A N 1
ATOM 1655 C CA . GLN A 1 206 ? 13.887 0.157 -10.815 1.00 85.88 206 GLN A CA 1
ATOM 1656 C C . GLN A 1 206 ? 14.724 1.442 -10.690 1.00 85.88 206 GLN A C 1
ATOM 1658 O O . GLN A 1 206 ? 15.016 2.081 -11.696 1.00 85.88 206 GLN A O 1
ATOM 1663 N N . ASN A 1 207 ? 15.100 1.853 -9.481 1.00 88.38 207 ASN A N 1
ATOM 1664 C CA . ASN A 1 207 ? 15.813 3.099 -9.229 1.00 88.38 207 ASN A CA 1
ATOM 1665 C C . ASN A 1 207 ? 17.306 2.838 -9.044 1.00 88.38 207 ASN A C 1
ATOM 1667 O O . ASN A 1 207 ? 17.727 1.866 -8.424 1.00 88.38 207 ASN A O 1
ATOM 1671 N N . CYS A 1 208 ? 18.137 3.748 -9.540 1.00 87.56 208 CYS A N 1
ATOM 1672 C CA . CYS A 1 208 ? 19.566 3.720 -9.272 1.00 87.56 208 CYS A CA 1
ATOM 1673 C C . CYS A 1 208 ? 19.827 3.819 -7.761 1.00 87.56 208 CYS A C 1
ATOM 1675 O O . CYS A 1 208 ? 19.391 4.776 -7.124 1.00 87.56 208 CYS A O 1
ATOM 1677 N N . THR A 1 209 ? 20.600 2.883 -7.210 1.00 86.81 209 THR A N 1
ATOM 1678 C CA . THR A 1 209 ? 20.954 2.853 -5.780 1.00 86.81 209 THR A CA 1
ATOM 1679 C C . THR A 1 209 ? 21.750 4.080 -5.335 1.00 86.81 209 THR A C 1
ATOM 1681 O O . THR A 1 209 ? 21.649 4.484 -4.183 1.00 86.81 209 THR A O 1
ATOM 1684 N N . ASN A 1 210 ? 22.513 4.700 -6.244 1.00 88.62 210 ASN A N 1
ATOM 1685 C CA . ASN A 1 210 ? 23.332 5.872 -5.936 1.00 88.62 210 ASN A CA 1
ATOM 1686 C C . ASN A 1 210 ? 22.580 7.206 -6.098 1.00 88.62 210 ASN A C 1
ATOM 1688 O O . ASN A 1 210 ? 22.680 8.077 -5.245 1.00 88.62 210 ASN A O 1
ATOM 1692 N N . CYS A 1 211 ? 21.843 7.406 -7.201 1.00 86.94 211 CYS A N 1
ATOM 1693 C CA . CYS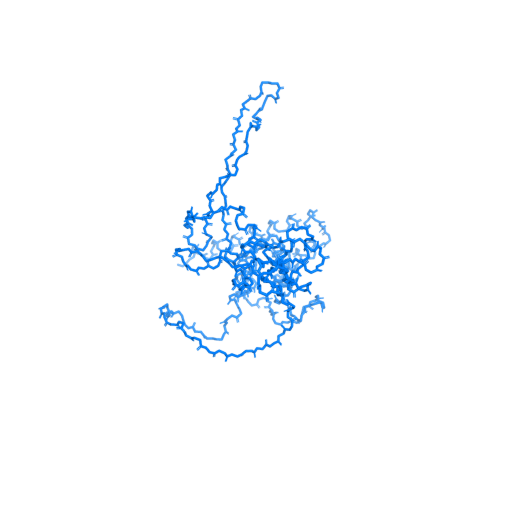 A 1 211 ? 21.216 8.706 -7.509 1.00 86.94 211 CYS A CA 1
ATOM 1694 C C . CYS A 1 211 ? 19.681 8.717 -7.448 1.00 86.94 211 CYS A C 1
ATOM 1696 O O . CYS A 1 211 ? 19.066 9.720 -7.815 1.00 86.94 211 CYS A O 1
ATOM 1698 N N . GLY A 1 212 ? 19.051 7.596 -7.090 1.00 84.81 212 GLY A N 1
ATOM 1699 C CA . GLY A 1 212 ? 17.596 7.452 -6.964 1.00 84.81 212 GLY A CA 1
ATOM 1700 C C . GLY A 1 212 ? 16.802 7.587 -8.268 1.00 84.81 212 GLY A C 1
ATOM 1701 O O . GLY A 1 212 ? 15.581 7.476 -8.257 1.00 84.81 212 GLY A O 1
ATOM 1702 N N . SER A 1 213 ? 17.462 7.836 -9.402 1.00 83.50 213 SER A N 1
ATOM 1703 C CA . SER A 1 213 ? 16.779 8.063 -10.678 1.00 83.50 213 SER A CA 1
ATOM 1704 C C . SER A 1 213 ? 16.259 6.751 -11.261 1.00 83.50 213 SER A C 1
ATOM 1706 O O . SER A 1 213 ? 16.950 5.734 -11.194 1.00 83.50 213 SER A O 1
ATOM 1708 N N . ASN A 1 214 ? 15.058 6.778 -11.844 1.00 84.44 214 ASN A N 1
ATOM 1709 C CA . ASN A 1 214 ? 14.437 5.592 -12.428 1.00 84.44 214 ASN A CA 1
ATOM 1710 C C . ASN A 1 214 ? 15.202 5.140 -13.681 1.00 84.44 214 ASN A C 1
ATOM 1712 O O . ASN A 1 214 ? 15.268 5.872 -14.670 1.00 84.44 214 ASN A O 1
ATOM 1716 N N . LEU A 1 215 ? 15.768 3.936 -13.632 1.00 86.06 215 LEU A N 1
ATOM 1717 C CA . LEU A 1 215 ? 16.596 3.331 -14.672 1.00 86.06 215 LEU A CA 1
ATOM 1718 C C . LEU A 1 215 ? 15.817 3.030 -15.959 1.00 86.06 215 LEU A C 1
ATOM 1720 O O . LEU A 1 215 ? 16.429 3.003 -17.021 1.00 86.06 215 LEU A O 1
ATOM 1724 N N . THR A 1 216 ? 14.488 2.884 -15.911 1.00 84.56 216 THR A N 1
ATOM 1725 C CA . THR A 1 216 ? 13.666 2.760 -17.134 1.00 84.56 216 THR A CA 1
ATOM 1726 C C . THR A 1 216 ? 13.575 4.072 -17.908 1.00 84.56 216 THR A C 1
ATOM 1728 O O . THR A 1 216 ? 13.342 4.062 -19.112 1.00 84.56 216 THR A O 1
ATOM 1731 N N . VAL A 1 217 ? 13.780 5.199 -17.220 1.00 85.69 217 VAL A N 1
ATOM 1732 C CA . VAL A 1 217 ? 13.707 6.546 -17.796 1.00 85.69 217 VAL A CA 1
ATOM 1733 C C . VAL A 1 217 ? 15.094 7.042 -18.183 1.00 85.69 217 VAL A C 1
ATOM 1735 O O . VAL A 1 217 ? 15.290 7.522 -19.293 1.00 85.69 217 VAL A O 1
ATOM 1738 N N . VAL A 1 218 ? 16.070 6.932 -17.274 1.00 87.25 218 VAL A N 1
ATOM 1739 C CA . VAL A 1 218 ? 17.445 7.393 -17.542 1.00 87.25 218 VAL A CA 1
ATOM 1740 C C . VAL A 1 218 ? 18.266 6.383 -18.346 1.00 87.25 218 VAL A C 1
ATOM 1742 O O . VAL A 1 218 ? 19.336 6.723 -18.841 1.00 87.25 218 VAL A O 1
ATOM 1745 N N . GLY A 1 219 ? 17.790 5.146 -18.480 1.00 88.44 219 GLY A N 1
ATOM 1746 C CA . GLY A 1 219 ? 18.481 4.062 -19.168 1.00 88.44 219 GLY A CA 1
ATOM 1747 C C . GLY A 1 219 ? 19.611 3.424 -18.352 1.00 88.44 219 GLY A C 1
ATOM 1748 O O . GLY A 1 219 ? 20.019 3.910 -17.289 1.00 88.44 219 GLY A O 1
ATOM 1749 N N . ILE A 1 220 ? 20.134 2.329 -18.901 1.00 92.88 220 ILE A N 1
ATOM 1750 C CA . ILE A 1 220 ? 21.285 1.584 -18.387 1.00 92.88 220 ILE A CA 1
ATOM 1751 C C . ILE A 1 220 ? 22.319 1.491 -19.511 1.00 92.88 220 ILE A C 1
ATOM 1753 O O . ILE A 1 220 ? 21.986 1.076 -20.620 1.00 92.88 220 ILE A O 1
ATOM 1757 N N . THR A 1 221 ? 23.565 1.857 -19.223 1.00 92.50 221 THR A N 1
ATOM 1758 C CA . THR A 1 221 ? 24.692 1.775 -20.160 1.00 92.50 221 THR A CA 1
ATOM 1759 C C . THR A 1 221 ? 25.563 0.568 -19.857 1.00 92.50 221 THR A C 1
ATOM 1761 O O . THR A 1 221 ? 25.789 0.224 -18.694 1.00 92.50 221 THR A O 1
ATOM 1764 N N . ASP A 1 222 ? 26.091 -0.076 -20.894 1.00 91.31 222 ASP A N 1
ATOM 1765 C CA . ASP A 1 222 ? 27.139 -1.072 -20.750 1.00 91.31 222 ASP A CA 1
ATOM 1766 C C . ASP A 1 222 ? 28.531 -0.457 -20.933 1.00 91.31 222 ASP A C 1
ATOM 1768 O O . ASP A 1 222 ? 28.761 0.457 -21.722 1.00 91.31 222 ASP A O 1
ATOM 1772 N N . LYS A 1 223 ? 29.490 -0.965 -20.163 1.00 90.19 223 LYS A N 1
ATOM 1773 C CA . LYS A 1 223 ? 30.896 -0.581 -20.228 1.00 90.19 223 LYS A CA 1
ATOM 1774 C C . LYS A 1 223 ? 31.739 -1.828 -20.386 1.00 90.19 223 LYS A C 1
ATOM 1776 O O . LYS A 1 223 ? 31.664 -2.738 -19.565 1.00 90.19 223 LYS A O 1
ATOM 1781 N N . SER A 1 224 ? 32.544 -1.860 -21.441 1.00 89.25 224 SER A N 1
ATOM 1782 C CA . SER A 1 224 ? 33.487 -2.948 -21.693 1.00 89.25 224 SER A CA 1
ATOM 1783 C C . SER A 1 224 ? 34.907 -2.483 -21.402 1.00 89.25 224 SER A C 1
ATOM 1785 O O . SER A 1 224 ? 35.349 -1.454 -21.914 1.00 89.25 224 SER A O 1
ATOM 1787 N N . LYS A 1 225 ? 35.634 -3.242 -20.584 1.00 88.19 225 LYS A N 1
ATOM 1788 C CA . LYS A 1 225 ? 37.066 -3.046 -20.373 1.00 88.19 225 LYS A CA 1
ATOM 1789 C C . LYS A 1 225 ? 37.821 -3.841 -21.432 1.00 88.19 225 LYS A C 1
ATOM 1791 O O . LYS A 1 225 ? 37.650 -5.052 -21.518 1.00 88.19 225 LYS A O 1
ATOM 1796 N N . MET A 1 226 ? 38.668 -3.169 -22.207 1.00 90.50 226 MET A N 1
ATOM 1797 C CA . MET A 1 226 ? 39.467 -3.790 -23.267 1.00 90.50 226 MET A CA 1
ATOM 1798 C C . MET A 1 226 ? 40.946 -3.861 -22.862 1.00 90.50 226 MET A C 1
ATOM 1800 O O . MET A 1 226 ? 41.461 -2.924 -22.250 1.00 90.50 226 MET A O 1
ATOM 1804 N N . SER A 1 227 ? 41.635 -4.943 -23.223 1.00 89.44 227 SER A N 1
ATOM 1805 C CA . SER A 1 227 ? 43.103 -5.049 -23.191 1.00 89.44 227 SER A CA 1
ATOM 1806 C C . SER A 1 227 ? 43.631 -5.173 -24.604 1.00 89.44 227 SER A C 1
ATOM 1808 O O . SER A 1 227 ? 43.036 -5.865 -25.423 1.00 89.44 227 SER A O 1
ATOM 1810 N N . PHE A 1 228 ? 44.762 -4.542 -24.891 1.00 88.88 228 PHE A N 1
ATOM 1811 C CA . PHE A 1 228 ? 45.462 -4.783 -26.144 1.00 88.88 228 PHE A CA 1
ATOM 1812 C C . PHE A 1 228 ? 46.272 -6.080 -26.038 1.00 88.88 228 PHE A C 1
ATOM 1814 O O . PHE A 1 228 ? 47.110 -6.212 -25.146 1.00 88.88 228 PHE A O 1
ATOM 1821 N N . ASP A 1 229 ? 46.004 -7.037 -26.923 1.00 87.06 229 ASP A N 1
ATOM 1822 C CA . ASP A 1 229 ? 46.780 -8.267 -27.044 1.00 87.06 229 ASP A CA 1
ATOM 1823 C C . ASP A 1 229 ? 47.914 -8.049 -28.055 1.00 87.06 229 ASP A C 1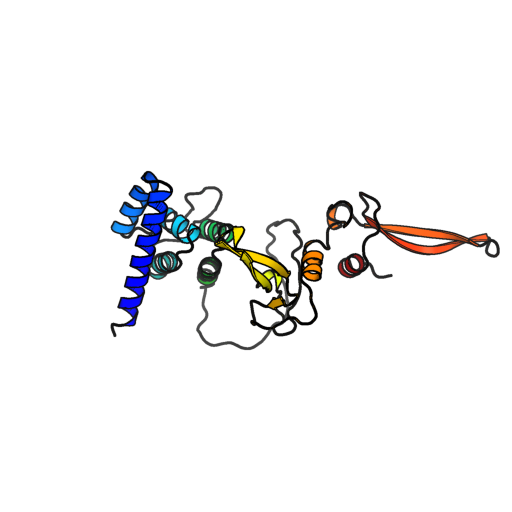
ATOM 1825 O O . ASP A 1 229 ? 47.686 -7.965 -29.266 1.00 87.06 229 ASP A O 1
ATOM 1829 N N . ASN A 1 230 ? 49.145 -7.965 -27.545 1.00 85.50 230 ASN A N 1
ATOM 1830 C CA . ASN A 1 230 ? 50.348 -7.745 -28.349 1.00 85.50 230 ASN A CA 1
ATOM 1831 C C . ASN A 1 230 ? 50.631 -8.880 -29.349 1.00 85.50 230 ASN A C 1
ATOM 1833 O O . ASN A 1 230 ? 51.277 -8.630 -30.363 1.00 85.50 230 ASN A O 1
ATOM 1837 N N . ASN A 1 231 ? 50.154 -10.103 -29.097 1.00 86.50 231 ASN A N 1
ATOM 1838 C CA . ASN A 1 231 ? 50.399 -11.253 -29.973 1.00 86.50 231 ASN A CA 1
ATOM 1839 C C . ASN A 1 231 ? 49.438 -11.274 -31.169 1.00 86.50 231 ASN A C 1
ATOM 1841 O O . ASN A 1 231 ? 49.805 -11.708 -32.258 1.00 86.50 231 ASN A O 1
ATOM 1845 N N . LEU A 1 232 ? 48.204 -10.804 -30.965 1.00 82.31 232 LEU A N 1
ATOM 1846 C CA . LEU A 1 232 ? 47.157 -10.759 -31.993 1.00 82.31 232 LEU A CA 1
ATOM 1847 C C . LEU A 1 232 ? 47.043 -9.390 -32.682 1.00 82.31 232 LEU A C 1
ATOM 1849 O O . LEU A 1 232 ? 46.321 -9.267 -33.675 1.00 82.31 232 LEU A O 1
ATOM 1853 N N . GLY A 1 233 ? 47.718 -8.361 -32.154 1.00 88.38 233 GLY A N 1
ATOM 1854 C CA . GLY A 1 233 ? 47.686 -6.987 -32.665 1.00 88.38 233 GLY A CA 1
ATOM 1855 C C . GLY A 1 233 ? 46.306 -6.330 -32.567 1.00 88.38 233 GLY A C 1
ATOM 1856 O O . GLY A 1 233 ? 45.966 -5.479 -33.389 1.00 88.38 233 GLY A O 1
ATOM 1857 N N . LYS A 1 234 ? 45.466 -6.766 -31.621 1.00 90.06 234 LYS A N 1
ATOM 1858 C CA . LYS A 1 234 ? 44.056 -6.362 -31.513 1.00 90.06 234 LYS A CA 1
ATOM 1859 C C . LYS A 1 234 ? 43.638 -6.181 -30.058 1.00 90.06 234 LYS A C 1
ATOM 1861 O O . LYS A 1 234 ? 44.213 -6.773 -29.151 1.00 90.06 234 LYS A O 1
ATOM 1866 N N . PHE A 1 235 ? 42.593 -5.385 -29.842 1.00 87.38 235 PHE A N 1
ATOM 1867 C CA . PHE A 1 235 ? 41.950 -5.265 -28.536 1.00 87.38 235 PHE A CA 1
ATOM 1868 C C . PHE A 1 235 ? 41.012 -6.447 -28.275 1.00 87.38 235 PHE A C 1
ATOM 1870 O O . PHE A 1 235 ? 40.161 -6.766 -29.105 1.00 87.38 235 PHE A O 1
ATOM 1877 N N . SER A 1 236 ? 41.140 -7.055 -27.100 1.00 83.56 236 SER A N 1
ATOM 1878 C CA . SER A 1 236 ? 40.278 -8.110 -26.576 1.00 83.56 236 SER A CA 1
ATOM 1879 C C . SER A 1 236 ? 39.430 -7.588 -25.415 1.00 83.56 236 SER A C 1
ATOM 1881 O O . SER A 1 236 ? 39.860 -6.726 -24.645 1.00 83.56 236 SER A O 1
ATOM 1883 N N . ASN A 1 237 ? 38.196 -8.083 -25.303 1.00 83.94 237 ASN A N 1
ATOM 1884 C CA . ASN A 1 237 ? 37.293 -7.725 -24.211 1.00 83.94 237 ASN A CA 1
ATOM 1885 C C . ASN A 1 237 ? 37.656 -8.525 -22.951 1.00 83.94 237 ASN A C 1
ATOM 1887 O O . ASN A 1 237 ? 37.710 -9.752 -22.996 1.00 83.94 237 ASN A O 1
ATOM 1891 N N . ILE A 1 238 ? 37.908 -7.826 -21.844 1.00 85.25 238 ILE A N 1
ATOM 1892 C CA . ILE A 1 238 ? 38.261 -8.408 -20.543 1.00 85.25 238 ILE A CA 1
ATOM 1893 C C . ILE A 1 238 ? 37.010 -8.613 -19.691 1.00 85.25 238 ILE A C 1
ATOM 1895 O O . ILE A 1 238 ? 36.856 -9.639 -19.031 1.00 85.25 238 ILE A O 1
ATOM 1899 N N . SER A 1 239 ? 36.142 -7.604 -19.634 1.00 84.56 239 SER A N 1
ATOM 1900 C CA . SER A 1 239 ? 34.955 -7.639 -18.787 1.00 84.56 239 SER A CA 1
ATOM 1901 C C . SER A 1 239 ? 33.918 -6.610 -19.210 1.00 84.56 239 SER A C 1
ATOM 1903 O O . SER A 1 239 ? 34.247 -5.539 -19.720 1.00 84.56 239 SER A O 1
ATOM 1905 N N . LYS A 1 240 ? 32.653 -6.930 -18.933 1.00 88.38 240 LYS A N 1
ATOM 1906 C CA . LYS A 1 240 ? 31.497 -6.066 -19.163 1.00 88.38 240 LYS A CA 1
ATOM 1907 C C . LYS A 1 240 ? 30.839 -5.708 -17.829 1.00 88.38 240 LYS A C 1
ATOM 1909 O O . LYS A 1 240 ? 30.627 -6.579 -16.984 1.00 88.38 240 LYS A O 1
ATOM 1914 N N . SER A 1 241 ? 30.520 -4.436 -17.622 1.00 90.69 241 SER A N 1
ATOM 1915 C CA . SER A 1 241 ? 29.746 -3.937 -16.483 1.00 90.69 241 SER A CA 1
ATOM 1916 C C . SER A 1 241 ? 28.580 -3.079 -16.960 1.00 90.69 241 SER A C 1
ATOM 1918 O O . SER A 1 241 ? 28.587 -2.578 -18.079 1.00 90.69 241 SER A O 1
ATOM 1920 N N . TYR A 1 242 ? 27.570 -2.916 -16.109 1.00 93.44 242 TYR A N 1
ATOM 1921 C CA . TYR A 1 242 ? 26.365 -2.147 -16.411 1.00 93.44 242 TYR A CA 1
ATOM 1922 C C . TYR A 1 242 ? 26.218 -1.011 -15.403 1.00 93.44 242 TYR A C 1
ATOM 1924 O O . TYR A 1 242 ? 26.475 -1.206 -14.211 1.00 93.44 242 TYR A O 1
ATOM 1932 N N . HIS A 1 243 ? 25.858 0.172 -15.885 1.00 93.56 243 HIS A N 1
ATOM 1933 C CA . HIS A 1 243 ? 25.897 1.418 -15.132 1.00 93.56 243 HIS A CA 1
ATOM 1934 C C . HIS A 1 243 ? 24.626 2.244 -15.359 1.00 93.56 243 HIS A C 1
ATOM 1936 O O . HIS A 1 243 ? 23.967 2.145 -16.390 1.00 93.56 243 HIS A O 1
ATOM 1942 N N . CYS A 1 244 ? 24.264 3.070 -14.380 1.00 93.19 244 CYS A N 1
ATOM 1943 C CA . CYS A 1 244 ? 23.209 4.066 -14.537 1.00 93.19 244 CYS A CA 1
ATOM 1944 C C . CYS A 1 244 ? 23.669 5.157 -15.512 1.00 93.19 244 CYS A C 1
ATOM 1946 O O . CYS A 1 244 ? 24.678 5.809 -15.243 1.00 93.19 244 CYS A O 1
ATOM 1948 N N . SER A 1 245 ? 22.913 5.447 -16.576 1.00 92.62 245 SER A N 1
ATOM 1949 C CA . SER A 1 245 ? 23.351 6.444 -17.572 1.00 92.62 245 SER A CA 1
ATOM 1950 C C . SER A 1 245 ? 23.461 7.871 -17.025 1.00 92.62 245 SER A C 1
ATOM 1952 O O . SER A 1 245 ? 24.120 8.706 -17.633 1.00 92.62 245 SER A O 1
ATOM 1954 N N . LYS A 1 246 ? 22.809 8.175 -15.893 1.00 91.69 246 LYS A N 1
ATOM 1955 C CA . LYS A 1 246 ? 22.806 9.522 -15.304 1.00 91.69 246 LYS A CA 1
ATOM 1956 C C . LYS A 1 246 ? 24.001 9.796 -14.392 1.00 91.69 246 LYS A C 1
ATOM 1958 O O . LYS A 1 246 ? 24.564 10.880 -14.451 1.00 91.69 246 LYS A O 1
ATOM 1963 N N . CYS A 1 247 ? 24.342 8.863 -13.503 1.00 93.06 247 CYS A N 1
ATOM 1964 C CA . CYS A 1 247 ? 25.395 9.071 -12.497 1.00 93.06 247 CYS A CA 1
ATOM 1965 C C . CYS A 1 247 ? 26.568 8.097 -12.622 1.00 93.06 247 CYS A C 1
ATOM 1967 O O . CYS A 1 247 ? 27.452 8.103 -11.771 1.00 93.06 247 CYS A O 1
ATOM 1969 N N . ASP A 1 248 ? 26.544 7.230 -13.635 1.00 92.25 248 ASP A N 1
ATOM 1970 C CA . ASP A 1 248 ? 27.600 6.273 -13.959 1.00 92.25 248 ASP A CA 1
ATOM 1971 C C . ASP A 1 248 ? 27.945 5.265 -12.847 1.00 92.25 248 ASP A C 1
ATOM 1973 O O . ASP A 1 248 ? 28.965 4.577 -12.880 1.00 92.25 248 ASP A O 1
ATOM 1977 N N . SER A 1 249 ? 27.076 5.126 -11.846 1.00 92.19 249 SER A N 1
ATOM 1978 C CA . SER A 1 249 ? 27.232 4.104 -10.810 1.00 92.19 249 SER A CA 1
ATOM 1979 C C . SER A 1 249 ? 26.885 2.717 -11.348 1.00 92.19 249 SER A C 1
ATOM 1981 O O . SER A 1 249 ? 25.945 2.561 -12.131 1.00 92.19 249 SER A O 1
ATOM 1983 N N . LYS A 1 250 ? 27.647 1.704 -10.922 1.00 92.69 250 LYS A N 1
ATOM 1984 C CA . LYS A 1 250 ? 27.419 0.305 -11.299 1.00 92.69 250 LYS A CA 1
ATOM 1985 C C . LYS A 1 250 ? 26.088 -0.182 -10.716 1.00 92.69 250 LYS A C 1
ATOM 1987 O O . LYS A 1 250 ? 25.859 -0.025 -9.518 1.00 92.69 250 LYS A O 1
ATOM 1992 N N . ILE A 1 251 ? 25.241 -0.794 -11.542 1.00 91.69 251 ILE A N 1
ATOM 1993 C CA . ILE A 1 251 ? 23.977 -1.385 -11.074 1.00 91.69 251 ILE A CA 1
ATOM 1994 C C . ILE A 1 251 ? 24.222 -2.734 -10.388 1.00 91.69 251 ILE A C 1
ATOM 1996 O O . ILE A 1 251 ? 25.181 -3.445 -10.715 1.00 91.69 251 ILE A O 1
ATOM 2000 N N . SER A 1 252 ? 23.375 -3.082 -9.418 1.00 89.25 252 SER A N 1
ATOM 2001 C CA . SER A 1 252 ? 23.529 -4.322 -8.648 1.00 89.25 252 SER A CA 1
ATOM 2002 C C . SER A 1 252 ? 23.164 -5.565 -9.470 1.00 89.25 252 SER A C 1
ATOM 2004 O O . SER A 1 252 ? 22.510 -5.482 -10.509 1.00 89.25 252 SER A O 1
ATOM 2006 N N . GLU A 1 253 ? 23.586 -6.744 -9.010 1.00 87.38 253 GLU A N 1
ATOM 2007 C CA . GLU A 1 253 ? 23.257 -8.016 -9.669 1.00 87.38 253 GLU A CA 1
ATOM 2008 C C . GLU A 1 253 ? 21.746 -8.284 -9.679 1.00 87.38 253 GLU A C 1
ATOM 2010 O O . GLU A 1 253 ? 21.195 -8.565 -10.738 1.00 87.38 253 GLU A O 1
ATOM 2015 N N . LYS A 1 254 ? 21.056 -8.026 -8.559 1.00 84.81 254 LYS A N 1
ATOM 2016 C CA . LYS A 1 254 ? 19.587 -8.100 -8.468 1.00 84.81 254 LYS A CA 1
ATOM 2017 C C . LYS A 1 254 ? 18.890 -7.194 -9.491 1.00 84.81 254 LYS A C 1
ATOM 2019 O O . LYS A 1 254 ? 17.908 -7.587 -10.110 1.00 84.81 254 LYS A O 1
ATOM 2024 N N . GLN A 1 255 ? 19.406 -5.978 -9.707 1.00 88.25 255 GLN A N 1
ATOM 2025 C CA . GLN A 1 255 ? 18.861 -5.067 -10.722 1.00 88.25 255 GLN A CA 1
ATOM 2026 C C . GLN A 1 255 ? 19.076 -5.604 -12.135 1.00 88.25 255 GLN A C 1
ATOM 2028 O O . GLN A 1 255 ? 18.188 -5.498 -12.976 1.00 88.25 255 GLN A O 1
ATOM 2033 N N . ARG A 1 256 ? 20.237 -6.205 -12.406 1.00 89.06 256 ARG A N 1
ATOM 2034 C CA . ARG A 1 256 ? 20.500 -6.834 -13.704 1.00 89.06 256 ARG A CA 1
ATOM 2035 C C . ARG A 1 256 ? 19.550 -7.993 -13.979 1.00 89.06 256 ARG A C 1
ATOM 2037 O O . ARG A 1 256 ? 19.040 -8.072 -15.090 1.00 89.06 256 ARG A O 1
ATOM 2044 N N . GLU A 1 257 ? 19.310 -8.848 -12.990 1.00 86.88 257 GLU A N 1
ATOM 2045 C CA . GLU A 1 257 ? 18.332 -9.938 -13.089 1.00 86.88 257 GLU A CA 1
ATOM 2046 C C . GLU A 1 257 ? 16.933 -9.389 -13.375 1.00 86.88 257 GLU A C 1
ATOM 2048 O O . GLU A 1 257 ? 16.290 -9.820 -14.326 1.00 86.88 257 GLU A O 1
ATOM 2053 N N . PHE A 1 258 ? 16.506 -8.366 -12.631 1.00 85.88 258 PHE A N 1
ATOM 2054 C CA . PHE A 1 258 ? 15.209 -7.719 -12.825 1.00 85.88 258 PHE A CA 1
ATOM 2055 C C . PHE A 1 258 ? 15.015 -7.144 -14.237 1.00 85.88 258 PHE A C 1
ATOM 2057 O O . PHE A 1 258 ? 13.957 -7.311 -14.839 1.00 85.88 258 PHE A O 1
ATOM 2064 N N . PHE A 1 259 ? 16.036 -6.482 -14.787 1.00 86.62 259 PHE A N 1
ATOM 2065 C CA . PHE A 1 259 ? 15.987 -5.913 -16.137 1.00 86.62 259 PHE A CA 1
ATOM 2066 C C . PHE A 1 259 ? 16.287 -6.932 -17.250 1.00 86.62 259 PHE A C 1
ATOM 2068 O O . PHE A 1 259 ? 16.412 -6.536 -18.408 1.00 86.62 259 PHE A O 1
ATOM 2075 N N . ASN A 1 260 ? 16.422 -8.226 -16.928 1.00 86.69 260 ASN A N 1
ATOM 2076 C CA . ASN A 1 260 ? 16.851 -9.275 -17.860 1.00 86.69 260 ASN A CA 1
ATOM 2077 C C . ASN A 1 260 ? 18.164 -8.933 -18.594 1.00 86.69 260 ASN A C 1
ATOM 2079 O O . ASN A 1 260 ? 18.379 -9.313 -19.745 1.00 86.69 260 ASN A O 1
ATOM 2083 N N . ILE A 1 261 ? 19.076 -8.233 -17.913 1.00 85.00 261 ILE A N 1
ATOM 2084 C CA . ILE A 1 261 ? 20.418 -7.907 -18.403 1.00 85.00 261 ILE A CA 1
ATOM 2085 C C . ILE A 1 261 ? 21.342 -9.084 -18.071 1.00 85.00 261 ILE A C 1
ATOM 2087 O O . ILE A 1 261 ? 22.194 -9.051 -17.166 1.00 85.00 261 ILE A O 1
ATOM 2091 N N . VAL A 1 262 ? 21.110 -10.176 -18.791 1.00 69.50 262 VAL A N 1
ATOM 2092 C CA . VAL A 1 262 ? 21.893 -11.407 -18.684 1.00 69.50 262 VAL A CA 1
ATOM 2093 C C . VAL A 1 262 ? 23.219 -11.235 -19.438 1.00 69.50 262 VAL A C 1
ATOM 2095 O O . VAL A 1 262 ? 23.311 -10.431 -20.362 1.00 69.50 262 VAL A O 1
ATOM 2098 N N . ARG A 1 263 ? 24.250 -11.923 -18.928 1.00 53.56 263 ARG A N 1
ATOM 2099 C CA . ARG A 1 263 ? 25.669 -11.878 -19.329 1.00 53.56 263 ARG A CA 1
ATOM 2100 C C . ARG A 1 263 ? 25.918 -11.650 -20.818 1.00 53.56 263 ARG A C 1
ATOM 2102 O O . ARG A 1 263 ? 25.430 -12.472 -21.619 1.00 53.56 263 ARG A O 1
#

Foldseek 3Di:
DPDPVVVLVVLLVVLLVVLLVVCCVVDVVLSVVLVVCVVVVQCELSNLLSCLLVLVQSSVCVCVVVVSDDQQPQDPPPVDRGSLVVSLVSNVVNVSVVNNCVSVVVPPPPDDDPDDDDDDDDDDDDDDDDDPDPDDDFADADPVPRDGCSVQPKDWDKDWDWDQDPVVRGIDTDDIDTDQFIARNVPRDTDPPDGPVNVVCSNQLQADPPPRHGCVVQHKDKDWDWDQDPVVRDIDTDDIFIARNPPRHTRDPSSCVVVVVDD

Organism: NCBI:txid1507512